Protein AF-A0A4Q4V5Y7-F1 (afdb_monomer)

Sequence (282 aa):
MDKKLQIQNMGHIYGNAEAVIVMPGGVAAAQDAEYAAPWITRAWTLQEATLCANTHVLILHPELAPGYDYEAAMSGSVYNITNIEGDLALSELQSLLRSWRVTIKKIDKETRETISSKEFAARCFGDDKRIISALQGVLAGHTPAMKRSAAWRSIWLRTSTKPQDMVFSVMHVLGVQIDVDYDRTREDLILELARKSASLPSWLDIGEGVPFDPRYGLVPALPPFNPNHTPAYIVGDASVPVGEFITKEQYISDYDIKILTPATASHDGDIVCAKILEIHLR

Nearest PDB structures (foldseek):
  8ghz-assembly1_C  TM=3.512E-01  e=1.409E+00  Oncorhynchus mykiss
  6oae-assembly1_A  TM=3.326E-01  e=9.320E-01  Homo sapiens
  4qyz-assembly1_A  TM=2.171E-01  e=1.682E+00  Escherichia coli K-12

Foldseek 3Di:
DDPLVCLLCVLVVQLPDPEAEAALQPPPDRAAQQDAGQQLQALQSLSSQQNHLHYKYKHFAADDDPQKFKAFPPPRDGPDWADDDGRIIIDRPLSSLVVQWTKIFIAGPPPRDGPDIDIDGRNSNDDDQQSSLLSNQLNPPPALLSNVLSLLLSLQFHAAQALLSSLSSRQVSLPHRDRDDSVDDNLVSVLVSCQRSQVRNSLLQFFAPQDPDVQNASRGDHADHDHPDQGFHCDPNDTHGSSVGGDGNDTDRDDQKGWDDDPPPNDDHIDIDHPPDPPDDD

Secondary structure (DSSP, 8-state):
--HHHHHHHHHHHHHT-S-EEE-TT-TTSPEETTS--GGGGBTTHHHHHHS-SSEEEEEE-PPPPTTEEEEETTTTEE---EEEETTEEEEEHHHHHHTSSEEEEEEETTT--EEEEEEE--GGG-S-HHHHHHHHHHHH-SSHHHHHHHHHHHHHH-B-SSTTHHHHTTTTTTT------TTS-HHHHHHHHHHHHTTS-GGGGSBSS----GGGTTSPPPPPP-TTSPPEEEETTEEEEGGGTBPPS-------EEEE--TT-SSS--EEEE--------

Radius of gyration: 20.99 Å; Cα contacts (8 Å, |Δi|>4): 531; chains: 1; bounding box: 50×43×64 Å

Mean predicted aligned error: 6.6 Å

pLDDT: mean 87.29, std 13.41, range [32.31, 97.44]

Solvent-accessible surface area (backbone atoms only — not comparable to full-atom values): 15912 Å² total; per-residue (Å²): 132,60,66,53,61,49,62,66,41,48,52,58,55,32,50,69,39,86,60,38,78,44,43,42,53,40,98,89,41,68,26,42,35,72,43,69,22,73,38,65,40,35,28,57,48,52,38,61,60,57,48,19,91,48,30,30,31,41,24,35,45,78,67,78,61,86,71,51,45,49,37,26,72,82,72,80,43,74,56,68,66,48,70,76,55,74,40,36,23,40,28,45,43,71,61,45,62,70,36,42,69,32,42,39,34,38,24,35,66,86,80,66,45,77,78,47,73,44,83,44,38,43,20,27,58,35,87,59,65,61,59,50,43,21,53,46,24,45,73,66,38,93,35,74,38,20,20,36,15,16,50,46,35,40,47,56,58,29,24,38,83,46,73,49,44,43,50,66,30,40,29,56,79,60,75,36,88,73,85,70,59,86,91,53,55,46,67,62,50,50,53,49,51,48,60,71,34,26,93,55,62,25,60,70,57,31,41,62,88,52,58,80,38,84,91,51,53,84,43,64,47,78,58,68,87,55,67,68,40,85,34,31,37,76,60,87,97,42,79,43,55,37,70,79,28,42,61,67,92,67,66,59,64,73,75,82,55,44,58,50,64,60,97,80,53,85,82,64,70,71,44,74,55,54,74,79,75,84,80,74,83,129

Structure (mmCIF, N/CA/C/O backbone):
data_AF-A0A4Q4V5Y7-F1
#
_entry.id   AF-A0A4Q4V5Y7-F1
#
loop_
_atom_site.group_PDB
_atom_site.id
_atom_site.type_symbol
_atom_site.label_atom_id
_atom_site.label_alt_id
_atom_site.label_comp_id
_atom_site.label_asym_id
_atom_site.label_entity_id
_atom_site.label_seq_id
_atom_site.pdbx_PDB_ins_code
_atom_site.Cartn_x
_atom_site.Cartn_y
_atom_site.Cartn_z
_atom_site.occupancy
_atom_site.B_iso_or_equiv
_atom_site.auth_seq_id
_atom_site.auth_comp_id
_atom_site.auth_asym_id
_atom_site.a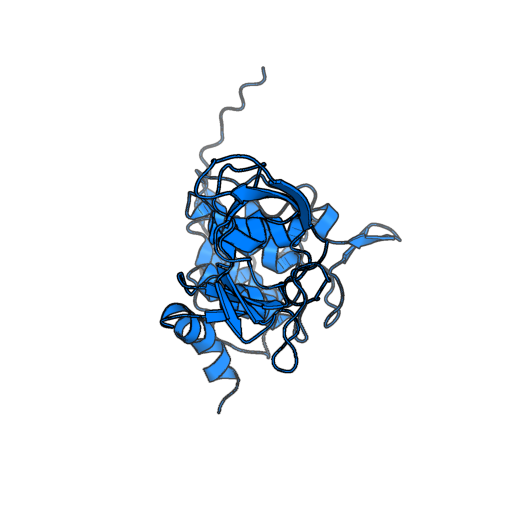uth_atom_id
_atom_site.pdbx_PDB_model_num
ATOM 1 N N . MET A 1 1 ? -14.954 -16.613 -16.271 1.00 53.53 1 MET A N 1
ATOM 2 C CA . MET A 1 1 ? -14.577 -15.193 -16.432 1.00 53.53 1 MET A CA 1
ATOM 3 C C . MET A 1 1 ? -13.110 -15.160 -16.819 1.00 53.53 1 MET A C 1
ATOM 5 O O . MET A 1 1 ? -12.340 -15.891 -16.208 1.00 53.53 1 MET A O 1
ATOM 9 N N . ASP A 1 2 ? -12.742 -14.427 -17.869 1.00 84.44 2 ASP A N 1
ATOM 10 C CA . ASP A 1 2 ? -11.348 -14.329 -18.314 1.00 84.44 2 ASP A CA 1
ATOM 11 C C . ASP A 1 2 ? -10.511 -13.601 -17.245 1.00 84.44 2 ASP A C 1
ATOM 13 O O . ASP A 1 2 ? -10.819 -12.467 -16.873 1.00 84.44 2 ASP A O 1
ATOM 17 N N . LYS A 1 3 ? -9.473 -14.269 -16.722 1.00 86.56 3 LYS A N 1
ATOM 18 C CA . LYS A 1 3 ? -8.589 -13.732 -15.676 1.00 86.56 3 LYS A CA 1
ATOM 19 C C . LYS A 1 3 ? -7.879 -12.459 -16.144 1.00 86.56 3 LYS A C 1
ATOM 21 O O . LYS A 1 3 ? -7.692 -11.546 -15.343 1.00 86.56 3 LYS A O 1
ATOM 26 N N . LYS A 1 4 ? -7.533 -12.372 -17.432 1.00 90.94 4 LYS A N 1
ATOM 27 C CA . LYS A 1 4 ? -6.928 -11.180 -18.037 1.00 90.94 4 LYS A CA 1
ATOM 28 C C . LYS A 1 4 ? -7.881 -9.993 -17.937 1.00 90.94 4 LYS A C 1
ATOM 30 O O . LYS A 1 4 ? -7.516 -8.951 -17.400 1.00 90.94 4 LYS A O 1
ATOM 35 N N . LEU A 1 5 ? -9.126 -10.194 -18.368 1.00 91.31 5 LEU A N 1
ATOM 36 C CA . LEU A 1 5 ? -10.176 -9.182 -18.285 1.00 91.31 5 LEU A CA 1
ATOM 37 C C . LEU A 1 5 ? -10.467 -8.773 -16.837 1.00 91.31 5 LEU A C 1
ATOM 39 O O . LEU A 1 5 ? -10.691 -7.595 -16.572 1.00 91.31 5 LEU A O 1
ATOM 43 N N . GLN A 1 6 ? -10.449 -9.721 -15.896 1.00 91.00 6 GLN A N 1
ATOM 44 C CA . GLN A 1 6 ? -10.621 -9.407 -14.479 1.00 91.00 6 GLN A CA 1
ATOM 45 C C . GLN A 1 6 ? -9.525 -8.450 -13.999 1.00 91.00 6 GLN A C 1
ATOM 47 O O . GLN A 1 6 ? -9.849 -7.368 -13.521 1.00 91.00 6 GLN A O 1
ATOM 52 N N . ILE A 1 7 ? -8.250 -8.809 -14.182 1.00 92.94 7 ILE A N 1
ATOM 53 C CA . ILE A 1 7 ? -7.094 -8.011 -13.741 1.00 92.94 7 ILE A CA 1
ATOM 54 C C . ILE A 1 7 ? -7.101 -6.620 -14.386 1.00 92.94 7 ILE A C 1
ATOM 56 O O . ILE A 1 7 ? -6.909 -5.625 -13.687 1.00 92.94 7 ILE A O 1
ATOM 60 N N . GLN A 1 8 ? -7.430 -6.540 -15.678 1.00 94.50 8 GLN A N 1
ATOM 61 C CA . GLN A 1 8 ? -7.540 -5.276 -16.408 1.00 94.50 8 GLN A CA 1
ATOM 62 C C . GLN A 1 8 ? -8.570 -4.319 -15.785 1.00 94.50 8 GLN A C 1
ATOM 64 O O . GLN A 1 8 ? -8.394 -3.107 -15.849 1.00 94.50 8 GLN A O 1
ATOM 69 N N . ASN A 1 9 ? -9.631 -4.858 -15.175 1.00 93.69 9 ASN A N 1
ATOM 70 C CA . ASN A 1 9 ? -10.738 -4.084 -14.615 1.00 93.69 9 ASN A CA 1
ATOM 71 C C . ASN A 1 9 ? -10.689 -3.927 -13.088 1.00 93.69 9 ASN A C 1
ATOM 73 O O . ASN A 1 9 ? -11.472 -3.145 -12.550 1.00 93.69 9 ASN A O 1
ATOM 77 N N . MET A 1 10 ? -9.791 -4.621 -12.373 1.00 93.62 10 MET A N 1
ATOM 78 C CA . MET A 1 10 ? -9.742 -4.587 -10.899 1.00 93.62 10 MET A CA 1
ATOM 79 C C . MET A 1 10 ? -9.654 -3.159 -10.348 1.00 93.62 10 MET A C 1
ATOM 81 O O . MET A 1 10 ? -10.253 -2.864 -9.317 1.00 93.62 10 MET A O 1
ATOM 85 N N . GLY A 1 11 ? -8.924 -2.265 -11.023 1.00 94.62 11 GLY A N 1
ATOM 86 C CA . GLY A 1 11 ? -8.790 -0.883 -10.567 1.00 94.62 11 GLY A CA 1
ATOM 87 C C . GLY A 1 11 ? -10.109 -0.126 -10.625 1.00 94.62 11 GLY A C 1
ATOM 88 O O . GLY A 1 11 ? -10.489 0.546 -9.670 1.00 94.62 11 GLY A O 1
ATOM 89 N N . HIS A 1 12 ? -10.856 -0.306 -11.712 1.00 94.88 12 HIS A N 1
ATOM 90 C CA . HIS A 1 12 ? -12.184 0.275 -11.864 1.00 94.88 12 HIS A CA 1
ATOM 91 C C . HIS A 1 12 ? -13.190 -0.311 -10.873 1.00 94.88 12 HIS A C 1
ATOM 93 O O . HIS A 1 12 ? -14.042 0.427 -10.390 1.00 94.88 12 HIS A O 1
ATOM 99 N N . ILE A 1 13 ? -13.092 -1.599 -10.536 1.00 95.12 13 ILE A N 1
ATOM 100 C CA . ILE A 1 13 ? -13.977 -2.219 -9.540 1.00 95.12 13 ILE A CA 1
ATOM 101 C C . ILE A 1 13 ? -13.816 -1.526 -8.182 1.00 95.12 13 ILE A C 1
ATOM 103 O O . ILE A 1 13 ? -14.810 -1.085 -7.614 1.00 95.12 13 ILE A O 1
ATOM 107 N N . TYR A 1 14 ? -12.585 -1.373 -7.682 1.00 96.25 14 TYR A N 1
ATOM 108 C CA . TYR A 1 14 ? -12.361 -0.709 -6.392 1.00 96.25 14 TYR A CA 1
ATOM 109 C C . TYR A 1 14 ? -12.590 0.801 -6.452 1.00 96.25 14 TYR A C 1
ATOM 111 O O . TYR A 1 14 ? -13.180 1.360 -5.535 1.00 96.25 14 TYR A O 1
ATOM 119 N N . GLY A 1 15 ? -12.172 1.465 -7.532 1.00 95.50 15 GLY A N 1
ATOM 120 C CA . GLY A 1 15 ? -12.344 2.912 -7.684 1.00 95.50 15 GLY A CA 1
ATOM 121 C C . GLY A 1 15 ? -13.804 3.363 -7.804 1.00 95.50 15 GLY A C 1
ATOM 122 O O . GLY A 1 15 ? -14.100 4.509 -7.486 1.00 95.50 1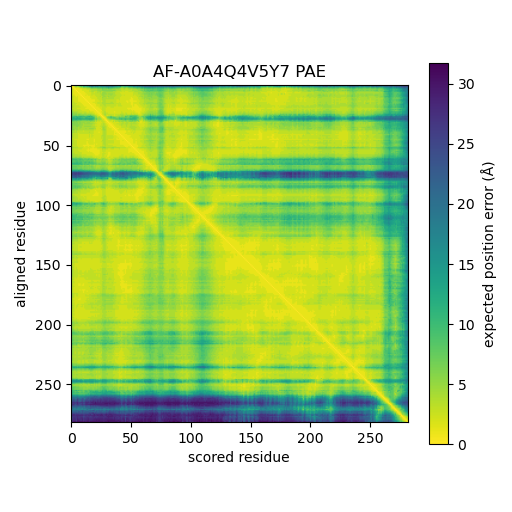5 GLY A O 1
ATOM 123 N N . ASN A 1 16 ? -14.713 2.480 -8.235 1.00 96.06 16 ASN A N 1
ATOM 124 C CA . ASN A 1 16 ? -16.153 2.759 -8.318 1.00 96.06 16 ASN A CA 1
ATOM 125 C C . ASN A 1 16 ? -16.965 2.122 -7.175 1.00 96.06 16 ASN A C 1
ATOM 127 O O . ASN A 1 16 ? -18.194 2.169 -7.204 1.00 96.06 16 ASN A O 1
ATOM 131 N N . ALA A 1 17 ? -16.315 1.488 -6.197 1.00 97.19 17 ALA A N 1
ATOM 132 C CA . ALA A 1 17 ? -17.010 0.903 -5.059 1.00 97.19 17 ALA A CA 1
ATOM 133 C C . ALA A 1 17 ? -17.490 1.998 -4.094 1.00 97.19 17 ALA A C 1
ATOM 135 O O . ALA A 1 17 ? -16.728 2.903 -3.757 1.00 97.19 17 ALA A O 1
ATOM 136 N N . GLU A 1 18 ? -18.724 1.865 -3.600 1.00 97.12 18 GLU A N 1
ATOM 137 C CA . GLU A 1 18 ? -19.276 2.742 -2.552 1.00 97.12 18 GLU A CA 1
ATOM 138 C C . GLU A 1 18 ? -18.498 2.609 -1.237 1.00 97.12 18 GLU A C 1
ATOM 140 O O . GLU A 1 18 ? -18.276 3.584 -0.522 1.00 97.12 18 GLU A O 1
ATOM 145 N N . ALA A 1 19 ? -18.074 1.385 -0.923 1.00 96.50 19 ALA A N 1
ATOM 146 C CA . ALA A 1 19 ? -17.223 1.075 0.210 1.00 96.50 19 ALA A CA 1
A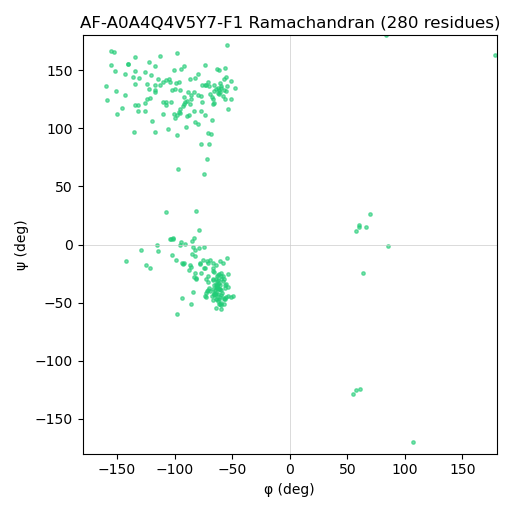TOM 147 C C . ALA A 1 19 ? -16.386 -0.172 -0.089 1.00 96.50 19 ALA A C 1
ATOM 149 O O . ALA A 1 19 ? -16.837 -1.088 -0.783 1.00 96.50 19 ALA A O 1
ATOM 150 N N . VAL A 1 20 ? -15.189 -0.234 0.489 1.00 96.94 20 VAL A N 1
ATOM 151 C CA . VAL A 1 20 ? -14.361 -1.445 0.522 1.00 96.94 20 VAL A CA 1
ATOM 152 C C . VAL A 1 20 ? -14.172 -1.877 1.969 1.00 96.94 20 VAL A C 1
ATOM 154 O O . VAL A 1 20 ? -13.838 -1.062 2.824 1.00 96.94 20 VAL A O 1
ATOM 157 N N . ILE A 1 21 ? -14.362 -3.169 2.240 1.00 95.38 21 ILE A N 1
ATOM 158 C CA . ILE A 1 21 ? -14.080 -3.771 3.545 1.00 95.38 21 ILE A CA 1
ATOM 159 C C . ILE A 1 21 ? -12.866 -4.685 3.403 1.00 95.38 21 ILE A C 1
ATOM 161 O O . ILE A 1 21 ? -12.913 -5.725 2.744 1.00 95.38 21 ILE A O 1
ATOM 165 N N . VAL A 1 22 ? -11.772 -4.289 4.039 1.00 94.56 22 VAL A N 1
ATOM 166 C CA . VAL A 1 22 ? -10.548 -5.070 4.171 1.00 94.56 22 VAL A CA 1
ATOM 167 C C . VAL A 1 22 ? -10.697 -6.041 5.336 1.00 94.56 22 VAL A C 1
ATOM 169 O O . VAL A 1 22 ? -11.048 -5.653 6.447 1.00 94.56 22 VAL A O 1
ATOM 172 N N . MET A 1 23 ? -10.364 -7.305 5.096 1.00 93.88 23 MET A N 1
ATOM 173 C CA . MET A 1 23 ? -10.299 -8.347 6.121 1.00 93.88 23 MET A CA 1
ATOM 174 C C . MET A 1 23 ? -8.854 -8.849 6.216 1.00 93.88 23 MET A C 1
ATOM 176 O O . MET A 1 23 ? -8.461 -9.693 5.403 1.00 93.88 23 MET A O 1
ATOM 180 N N . PRO A 1 24 ? -8.032 -8.348 7.161 1.00 91.75 24 PRO A N 1
ATOM 181 C CA . PRO A 1 24 ? -6.613 -8.702 7.219 1.00 91.75 24 PRO A CA 1
ATOM 182 C C . PRO A 1 24 ? -6.365 -10.204 7.437 1.00 91.75 24 PRO A C 1
ATOM 184 O O . PRO A 1 24 ? -5.423 -10.763 6.879 1.00 91.75 24 PRO A O 1
ATOM 187 N N . GLY A 1 25 ? -7.254 -10.873 8.177 1.00 86.62 25 GLY A N 1
ATOM 188 C CA . GLY A 1 25 ? -7.239 -12.326 8.404 1.00 86.62 25 GLY A CA 1
ATOM 189 C C . GLY A 1 25 ? -7.792 -13.155 7.236 1.00 86.62 25 GLY A C 1
ATOM 190 O O . GLY A 1 25 ? -7.752 -14.384 7.267 1.00 86.62 25 GLY A O 1
ATOM 191 N N . GLY A 1 26 ? -8.285 -12.502 6.180 1.00 84.25 26 GLY A N 1
ATOM 192 C CA . GLY A 1 26 ? -9.016 -13.134 5.085 1.00 84.25 26 GLY A CA 1
ATOM 193 C C . GLY A 1 26 ? -10.506 -13.332 5.382 1.00 84.25 26 GLY A C 1
ATOM 194 O O . GLY A 1 26 ? -11.011 -12.982 6.440 1.00 84.25 26 GLY A O 1
ATOM 195 N N . VAL A 1 27 ? -11.228 -13.904 4.417 1.00 76.25 27 VAL A N 1
ATOM 196 C CA . VAL A 1 27 ? -12.702 -14.033 4.450 1.00 76.25 27 VAL A CA 1
ATOM 197 C C . VAL A 1 27 ? -13.239 -15.010 5.503 1.00 76.25 27 VAL A C 1
ATOM 199 O O . VAL A 1 27 ? -14.439 -15.039 5.747 1.00 76.25 27 VAL A O 1
ATOM 202 N N . ALA A 1 28 ? -12.376 -15.845 6.087 1.00 72.06 28 ALA A N 1
ATOM 203 C CA . ALA A 1 28 ? -12.783 -16.921 6.989 1.00 72.06 28 ALA A CA 1
ATOM 204 C C . ALA A 1 28 ? -12.784 -16.518 8.474 1.00 72.06 28 ALA A C 1
ATOM 206 O O . ALA A 1 28 ? -13.371 -17.232 9.283 1.00 72.06 28 ALA A O 1
ATOM 207 N N . ALA A 1 29 ? -12.128 -15.412 8.840 1.00 75.62 29 ALA A N 1
ATOM 208 C CA . ALA A 1 29 ? -12.075 -14.933 10.217 1.00 75.62 29 ALA A CA 1
ATOM 209 C C . ALA A 1 29 ? -11.703 -13.445 10.272 1.00 75.62 29 ALA A C 1
ATOM 211 O O . ALA A 1 29 ? -10.764 -13.004 9.605 1.00 75.62 29 ALA A O 1
ATOM 212 N N . ALA A 1 30 ? -12.406 -12.685 11.115 1.00 85.88 30 ALA A N 1
ATOM 213 C CA . ALA A 1 30 ? -11.966 -11.348 11.486 1.00 85.88 30 ALA A CA 1
ATOM 214 C C . ALA A 1 30 ? -10.658 -11.442 12.285 1.00 85.88 30 ALA A C 1
ATOM 216 O O . ALA A 1 30 ? -10.489 -12.314 13.138 1.00 85.88 30 ALA A O 1
ATOM 217 N N . GLN A 1 31 ? -9.719 -10.551 11.975 1.00 91.81 31 GLN A N 1
ATOM 218 C CA . GLN A 1 31 ? -8.410 -10.509 12.615 1.00 91.81 31 GLN A CA 1
ATOM 219 C C . GLN A 1 31 ? -8.488 -9.628 13.857 1.00 91.81 31 GLN A C 1
ATOM 221 O O . GLN A 1 31 ? -8.959 -8.496 13.771 1.00 91.81 31 GLN A O 1
ATOM 226 N N . ASP A 1 32 ? -7.992 -10.111 14.992 1.00 91.81 32 ASP A N 1
ATOM 227 C CA . ASP A 1 32 ? -7.787 -9.248 16.155 1.00 91.81 32 ASP A CA 1
ATOM 228 C C . ASP A 1 32 ? -6.786 -8.145 15.802 1.00 91.81 32 ASP A C 1
ATOM 230 O O . ASP A 1 32 ? -5.716 -8.410 15.238 1.00 91.81 32 ASP A O 1
ATOM 234 N N . ALA A 1 33 ? -7.172 -6.904 16.099 1.00 89.81 33 ALA A N 1
ATOM 235 C CA . ALA A 1 33 ? -6.418 -5.716 15.739 1.00 89.81 33 ALA A CA 1
ATOM 236 C C . ALA A 1 33 ? -4.981 -5.724 16.285 1.00 89.81 33 ALA A C 1
ATOM 238 O O . ALA A 1 33 ? -4.102 -5.159 15.634 1.00 89.81 33 ALA A O 1
ATOM 239 N N . GLU A 1 34 ? -4.728 -6.380 17.424 1.00 90.38 34 GLU A N 1
ATOM 240 C CA . GLU A 1 34 ? -3.423 -6.450 18.095 1.00 90.38 34 GLU A CA 1
ATOM 241 C C . GLU A 1 34 ? -2.559 -7.652 17.647 1.00 90.38 34 GLU A C 1
ATOM 243 O O . GLU A 1 34 ? -1.409 -7.785 18.083 1.00 90.38 34 GLU A O 1
ATOM 248 N N . TYR A 1 35 ? -3.049 -8.485 16.718 1.00 91.69 35 TYR A N 1
ATOM 249 C CA . TYR A 1 35 ? -2.329 -9.643 16.170 1.00 91.69 35 TYR A CA 1
ATOM 250 C C . TYR A 1 35 ? -1.962 -9.463 14.699 1.00 91.69 35 TYR A C 1
ATOM 252 O O . TYR A 1 35 ? -2.775 -9.030 13.890 1.00 91.69 35 TYR A O 1
ATOM 260 N N . ALA A 1 36 ? -0.738 -9.852 14.337 1.00 91.75 36 ALA A N 1
ATOM 261 C CA . ALA A 1 36 ? -0.207 -9.666 12.991 1.00 91.75 36 ALA A CA 1
ATOM 262 C C . ALA A 1 36 ? -0.863 -10.564 11.932 1.00 91.75 36 ALA A C 1
ATOM 264 O O . ALA A 1 36 ? -0.984 -11.773 12.120 1.00 91.75 36 ALA A O 1
ATOM 265 N N . ALA A 1 37 ? -1.180 -9.976 10.774 1.00 91.25 37 ALA A N 1
ATOM 266 C CA . ALA A 1 37 ? -1.570 -10.700 9.568 1.00 91.25 37 ALA A CA 1
ATOM 267 C C . ALA A 1 37 ? -0.691 -10.291 8.370 1.00 91.25 37 ALA A C 1
ATOM 269 O O . ALA A 1 37 ? -0.276 -9.135 8.266 1.00 91.25 37 ALA A O 1
ATOM 270 N N . PRO A 1 38 ? -0.426 -11.200 7.412 1.00 89.94 38 PRO A N 1
ATOM 271 C CA . PRO A 1 38 ? 0.421 -10.918 6.250 1.00 89.94 38 PRO A CA 1
ATOM 272 C C . PRO A 1 38 ? -0.306 -10.124 5.150 1.00 89.94 38 PRO A C 1
ATOM 274 O O . PRO A 1 38 ? 0.176 -10.041 4.025 1.00 89.94 38 PRO A O 1
ATOM 277 N N . TRP A 1 39 ? -1.485 -9.559 5.420 1.00 93.00 39 TRP A N 1
ATOM 278 C CA . TRP A 1 39 ? -2.319 -8.917 4.403 1.00 93.00 39 TRP A CA 1
ATOM 279 C C . TRP A 1 39 ? -1.597 -7.786 3.661 1.00 93.00 39 TRP A C 1
ATOM 281 O O . TRP A 1 39 ? -1.622 -7.748 2.428 1.00 93.00 39 TRP A O 1
ATOM 291 N N . ILE A 1 40 ? -0.898 -6.901 4.380 1.00 93.62 40 ILE A N 1
ATOM 292 C CA . ILE A 1 40 ? -0.261 -5.730 3.761 1.00 93.62 40 ILE A CA 1
ATOM 293 C C . ILE A 1 40 ? 0.882 -6.116 2.816 1.00 93.62 40 ILE A C 1
ATOM 295 O O . ILE A 1 40 ? 1.234 -5.340 1.931 1.00 93.62 40 ILE A O 1
ATOM 299 N N . THR A 1 41 ? 1.473 -7.303 2.992 1.00 94.06 41 THR A N 1
ATOM 300 C CA . THR A 1 41 ? 2.617 -7.740 2.187 1.00 94.06 41 THR A CA 1
ATOM 301 C C . THR A 1 41 ? 2.193 -8.228 0.815 1.00 94.06 41 THR A C 1
ATOM 303 O O . THR A 1 41 ? 3.024 -8.273 -0.076 1.00 94.06 41 THR A O 1
ATOM 306 N N . ARG A 1 42 ? 0.918 -8.544 0.586 1.00 95.00 42 ARG A N 1
ATOM 307 C CA . ARG A 1 42 ? 0.434 -9.044 -0.707 1.00 95.00 42 ARG A CA 1
ATOM 308 C C . ARG A 1 42 ? 0.320 -7.909 -1.729 1.00 95.00 42 ARG A C 1
ATOM 310 O O . ARG A 1 42 ? -0.184 -6.838 -1.417 1.00 95.00 42 ARG A O 1
ATOM 317 N N . ALA A 1 43 ? 0.736 -8.136 -2.971 1.00 95.19 43 ALA A N 1
ATOM 318 C CA . ALA A 1 43 ? 0.742 -7.116 -4.027 1.00 95.19 43 ALA A CA 1
ATOM 319 C C . ALA A 1 43 ? -0.649 -6.494 -4.268 1.00 95.19 43 ALA A C 1
ATOM 321 O O . ALA A 1 43 ? -0.817 -5.278 -4.181 1.00 95.19 43 ALA A O 1
ATOM 322 N N . TRP A 1 44 ? -1.661 -7.344 -4.466 1.00 94.75 44 TRP A N 1
ATOM 323 C CA . TRP A 1 44 ? -3.040 -6.944 -4.777 1.00 94.75 44 TRP A CA 1
ATOM 324 C C . TRP A 1 44 ? -3.721 -6.090 -3.702 1.00 94.75 44 TRP A C 1
ATOM 326 O O . TRP A 1 44 ? -4.570 -5.261 -4.031 1.00 94.75 44 TRP A O 1
ATOM 336 N N . THR A 1 45 ? -3.292 -6.206 -2.441 1.00 94.75 45 THR A N 1
ATOM 337 C CA . THR A 1 45 ? -3.948 -5.496 -1.338 1.00 94.75 45 THR A CA 1
ATOM 338 C C . THR A 1 45 ? -3.696 -3.992 -1.367 1.00 94.75 45 THR A C 1
ATOM 340 O O . THR A 1 45 ? -4.436 -3.245 -0.738 1.00 94.75 45 THR A O 1
ATOM 343 N N . LEU A 1 46 ? -2.699 -3.508 -2.124 1.00 96.38 46 LEU A N 1
ATOM 344 C CA . LEU A 1 46 ? -2.484 -2.072 -2.303 1.00 96.38 46 LEU A CA 1
ATOM 345 C C . LEU A 1 46 ? -3.668 -1.441 -3.033 1.00 96.38 46 LEU A C 1
ATOM 347 O O . LEU A 1 46 ? -4.258 -0.483 -2.544 1.00 96.38 46 LEU A O 1
ATOM 351 N N . GLN A 1 47 ? -4.008 -1.980 -4.202 1.00 95.00 47 GLN A N 1
ATOM 352 C CA . GLN A 1 47 ? -5.072 -1.439 -5.038 1.00 95.00 47 GLN A CA 1
ATOM 353 C C . GLN A 1 47 ? -6.438 -1.585 -4.364 1.00 95.00 47 GLN A C 1
ATOM 355 O O . GLN A 1 47 ? -7.222 -0.639 -4.368 1.00 95.00 47 GLN A O 1
ATOM 360 N N . GLU A 1 48 ? -6.675 -2.744 -3.739 1.00 94.56 48 GLU A N 1
ATOM 361 C CA . GLU A 1 48 ? -7.855 -3.019 -2.908 1.00 94.56 48 GLU A CA 1
ATOM 362 C C . GLU A 1 48 ? -8.070 -1.929 -1.855 1.00 94.56 48 GLU A C 1
ATOM 364 O O . GLU A 1 48 ? -9.179 -1.442 -1.679 1.00 94.56 48 GLU A O 1
ATOM 369 N N . ALA A 1 49 ? -6.995 -1.526 -1.178 1.00 95.44 49 ALA A N 1
ATOM 370 C CA . ALA A 1 49 ? -7.056 -0.650 -0.020 1.00 95.44 49 ALA A CA 1
ATOM 371 C C . ALA A 1 49 ? -7.063 0.852 -0.335 1.00 95.44 49 ALA A C 1
ATOM 373 O O . ALA A 1 49 ? -7.339 1.651 0.555 1.00 95.44 49 ALA A O 1
ATOM 374 N N . THR A 1 50 ? -6.666 1.254 -1.546 1.00 96.88 50 THR A N 1
ATOM 375 C CA . THR A 1 50 ? -6.293 2.658 -1.818 1.00 96.88 50 THR A CA 1
ATOM 376 C C . THR A 1 50 ? -7.107 3.341 -2.902 1.00 96.88 50 THR A C 1
ATOM 378 O O . THR A 1 50 ? -7.127 4.570 -2.939 1.00 96.88 50 THR A O 1
ATOM 381 N N . LEU A 1 51 ? -7.777 2.591 -3.782 1.00 96.62 51 LEU A N 1
ATOM 382 C CA . LEU A 1 51 ? -8.571 3.201 -4.851 1.00 96.62 51 LEU A CA 1
ATOM 383 C C . LEU A 1 51 ? -9.955 3.665 -4.390 1.00 96.62 51 LEU A C 1
ATOM 385 O O . LEU A 1 51 ? -10.478 4.625 -4.951 1.00 96.62 51 LEU A O 1
ATOM 389 N N . CYS A 1 52 ? -10.538 3.015 -3.381 1.00 96.88 52 CYS A N 1
ATOM 390 C CA . CYS A 1 52 ? -11.782 3.470 -2.770 1.00 96.88 52 CYS A CA 1
ATOM 391 C C . CYS A 1 52 ? -11.464 4.431 -1.619 1.00 96.88 52 CYS A C 1
ATOM 393 O O . CYS A 1 52 ? -10.762 4.068 -0.673 1.00 96.88 52 CYS A O 1
ATOM 395 N N . ALA A 1 53 ? -12.006 5.649 -1.668 1.00 91.00 53 ALA A N 1
ATOM 396 C CA . ALA A 1 53 ? -11.856 6.611 -0.574 1.00 91.00 53 ALA A CA 1
ATOM 397 C C . ALA A 1 53 ? -12.536 6.126 0.721 1.00 91.00 53 ALA A C 1
ATOM 399 O O . ALA A 1 53 ? -12.079 6.441 1.815 1.00 91.00 53 ALA A O 1
ATOM 400 N N . ASN A 1 54 ? -13.599 5.331 0.589 1.00 95.69 54 ASN A N 1
ATOM 401 C CA . ASN A 1 54 ? -14.388 4.798 1.690 1.00 95.69 54 ASN A CA 1
ATOM 402 C C . ASN A 1 54 ? -13.949 3.366 2.053 1.00 95.69 54 ASN A C 1
ATOM 404 O O . ASN A 1 54 ? -14.684 2.392 1.863 1.00 95.69 54 ASN A O 1
ATOM 408 N N . THR A 1 55 ? -12.710 3.227 2.528 1.00 96.62 55 THR A N 1
ATOM 409 C CA . THR A 1 55 ? -12.127 1.919 2.866 1.00 96.62 55 THR A CA 1
ATOM 410 C C . THR A 1 55 ? -12.103 1.690 4.375 1.00 96.62 55 THR A C 1
ATOM 412 O O . THR A 1 55 ? -11.474 2.432 5.132 1.00 96.62 55 THR A O 1
ATOM 415 N N . HIS A 1 56 ? -12.737 0.603 4.802 1.00 96.06 56 HIS A N 1
ATOM 416 C CA . HIS A 1 56 ? -12.813 0.153 6.186 1.00 96.06 56 HIS A CA 1
ATOM 417 C C . HIS A 1 56 ? -12.056 -1.157 6.390 1.00 96.06 56 HIS A C 1
ATOM 419 O O . HIS A 1 56 ? -11.790 -1.896 5.445 1.00 96.06 56 HIS A O 1
ATOM 425 N N . VAL A 1 57 ? -11.744 -1.466 7.642 1.00 94.94 57 VAL A N 1
ATOM 426 C CA . VAL A 1 57 ? -11.108 -2.709 8.070 1.00 94.94 57 VAL A CA 1
ATOM 427 C C . VAL A 1 57 ? -12.015 -3.389 9.077 1.00 94.94 57 VAL A C 1
ATOM 429 O O . VAL A 1 57 ? -12.402 -2.774 10.070 1.00 94.94 57 VAL A O 1
ATOM 432 N N . LEU A 1 58 ? -12.345 -4.649 8.809 1.00 94.94 58 LEU A N 1
ATOM 433 C CA . LEU A 1 58 ? -13.070 -5.512 9.731 1.00 94.94 58 LEU A CA 1
ATOM 434 C C . LEU A 1 58 ? -12.073 -6.199 10.665 1.00 94.94 58 LEU A C 1
ATOM 436 O O . LEU A 1 58 ? -11.179 -6.921 10.210 1.00 94.94 58 LEU A O 1
ATOM 440 N N . ILE A 1 59 ? -12.242 -5.977 11.963 1.00 94.12 59 ILE A N 1
ATOM 441 C CA . ILE A 1 59 ? -11.358 -6.468 13.023 1.00 94.12 59 ILE A CA 1
ATOM 442 C C . ILE A 1 59 ? -12.166 -7.062 14.175 1.00 94.12 59 ILE A C 1
ATOM 444 O O . ILE A 1 59 ? -13.352 -6.768 14.329 1.00 94.12 59 ILE A O 1
ATOM 448 N N . LEU A 1 60 ? -11.500 -7.875 14.994 1.00 93.00 60 LEU A N 1
ATOM 449 C CA . LEU A 1 60 ? -11.969 -8.156 16.346 1.00 93.00 60 LEU A CA 1
ATOM 450 C C . LEU A 1 60 ? -11.452 -7.058 17.277 1.00 93.00 60 LEU A C 1
ATOM 452 O O . LEU A 1 60 ? -10.248 -6.780 17.312 1.00 93.00 60 LEU A O 1
ATOM 456 N N . HIS A 1 61 ? -12.368 -6.421 17.994 1.00 90.19 61 HIS A N 1
ATOM 457 C CA . HIS A 1 61 ? -12.090 -5.400 18.987 1.00 90.19 61 HIS A CA 1
ATOM 458 C C . HIS A 1 61 ? -13.191 -5.424 20.059 1.00 90.19 61 HIS A C 1
ATOM 460 O O . HIS A 1 61 ? -14.364 -5.395 19.694 1.00 90.19 61 HIS A O 1
ATOM 466 N N . PRO A 1 62 ? -12.851 -5.423 21.364 1.00 87.25 62 PRO A N 1
ATOM 467 C CA . PRO A 1 62 ? -13.853 -5.433 22.425 1.00 87.25 62 PRO A CA 1
ATOM 468 C C . PRO A 1 62 ? -14.844 -4.276 22.306 1.00 87.25 62 PRO A C 1
ATOM 470 O O . PRO A 1 62 ? -14.453 -3.151 21.960 1.00 87.25 62 PRO A O 1
ATOM 473 N N . GLU A 1 63 ? -16.098 -4.541 22.665 1.00 86.94 63 GLU A N 1
ATOM 474 C CA . GLU A 1 63 ? -17.144 -3.524 22.643 1.00 86.94 63 GLU A CA 1
ATOM 475 C C . GLU A 1 63 ? -16.749 -2.301 23.486 1.00 86.94 63 GLU A C 1
ATOM 477 O O . GLU A 1 63 ? -16.282 -2.398 24.629 1.00 86.94 63 GLU A O 1
ATOM 482 N N . LEU A 1 64 ? -16.924 -1.117 22.899 1.00 86.69 64 LEU A N 1
ATOM 483 C CA . LEU A 1 64 ? -16.682 0.142 23.590 1.00 86.69 64 LEU A CA 1
ATOM 484 C C . LEU A 1 64 ? -17.856 0.406 24.533 1.00 86.69 64 LEU A C 1
ATOM 486 O O . LEU A 1 64 ? -19.006 0.466 24.105 1.00 86.69 64 LEU A O 1
ATOM 490 N N . ALA A 1 65 ? -17.562 0.571 25.822 1.00 87.81 65 ALA A N 1
ATOM 491 C CA . ALA A 1 65 ? -18.590 0.694 26.843 1.00 87.81 65 ALA A CA 1
ATOM 492 C C . ALA A 1 65 ? -19.428 1.971 26.630 1.00 87.81 65 ALA A C 1
ATOM 494 O O . ALA A 1 65 ? -18.855 3.054 26.446 1.00 87.81 65 ALA A O 1
ATOM 495 N N . PRO A 1 66 ? -20.770 1.884 26.710 1.00 87.19 66 PRO A N 1
ATOM 496 C CA . PRO A 1 66 ? -21.623 3.061 26.628 1.00 87.19 66 PRO A CA 1
ATOM 497 C C . PRO A 1 66 ? -21.318 4.026 27.783 1.00 87.19 66 PRO A C 1
ATOM 499 O O . PRO A 1 66 ? -20.900 3.610 28.861 1.00 87.19 66 PRO A O 1
ATOM 502 N N . GLY A 1 67 ? -21.518 5.326 27.550 1.00 90.31 67 GLY A N 1
ATOM 503 C CA . GLY A 1 67 ? -21.231 6.375 28.542 1.00 90.31 67 GLY A CA 1
ATOM 504 C C . GLY A 1 67 ? -19.781 6.875 28.563 1.00 90.31 67 GLY A C 1
ATOM 505 O O . GLY A 1 67 ? -19.489 7.819 29.290 1.00 90.31 67 GLY A O 1
ATOM 506 N N . TYR A 1 68 ? -18.895 6.319 27.729 1.00 90.62 68 TYR A N 1
ATOM 507 C CA . TYR A 1 68 ? -17.491 6.734 27.650 1.00 90.62 68 TYR A CA 1
ATOM 508 C C . TYR A 1 68 ? -17.095 7.222 26.253 1.00 90.62 68 TYR A C 1
ATOM 510 O O . TYR A 1 68 ? -17.585 6.710 25.244 1.00 90.62 68 TYR A O 1
ATOM 518 N N . ASP A 1 69 ? -16.204 8.208 26.210 1.00 88.88 69 ASP A N 1
ATOM 519 C CA . ASP A 1 69 ? -15.441 8.602 25.026 1.00 88.88 69 ASP A CA 1
ATOM 520 C C . ASP A 1 69 ? -14.074 7.899 25.034 1.00 88.88 69 ASP A C 1
ATOM 522 O O . ASP A 1 69 ? -13.515 7.590 26.093 1.00 88.88 69 ASP A O 1
ATOM 526 N N . TYR A 1 70 ? -13.532 7.647 23.841 1.00 88.69 70 TYR A N 1
ATOM 527 C CA . TYR A 1 70 ? -12.234 7.001 23.657 1.00 88.69 70 TYR A CA 1
ATOM 528 C C . TYR A 1 70 ? -11.329 7.872 22.783 1.00 88.69 70 TYR A C 1
ATOM 530 O O . TYR A 1 70 ? -11.653 8.186 21.636 1.00 88.69 70 TYR A O 1
ATOM 538 N N . GLU A 1 71 ? -10.172 8.254 23.322 1.00 87.25 71 GLU A N 1
ATOM 539 C CA . GLU A 1 71 ? -9.236 9.171 22.662 1.00 87.25 71 GLU A CA 1
ATOM 540 C C . GLU A 1 71 ? -7.845 8.555 22.509 1.00 87.25 71 GLU A C 1
ATOM 542 O O . GLU A 1 71 ? -7.310 7.956 23.448 1.00 87.25 71 GLU A O 1
ATOM 547 N N . ALA A 1 72 ? -7.223 8.752 21.341 1.00 83.19 72 ALA A N 1
ATOM 548 C CA . ALA A 1 72 ? -5.836 8.372 21.101 1.00 83.19 72 ALA A CA 1
ATOM 549 C C . ALA A 1 72 ? -4.887 9.513 21.518 1.00 83.19 72 ALA A C 1
ATOM 551 O O . ALA A 1 72 ? -4.808 10.563 20.874 1.00 83.19 72 ALA A O 1
ATOM 552 N N . ALA A 1 73 ? -4.116 9.297 22.588 1.00 66.56 73 ALA A N 1
ATOM 553 C CA . ALA A 1 73 ? -3.323 10.334 23.256 1.00 66.56 73 ALA A CA 1
ATOM 554 C C . ALA A 1 73 ? -2.191 10.947 22.407 1.00 66.56 73 ALA A C 1
ATOM 556 O O . ALA A 1 73 ? -1.688 12.011 22.756 1.00 66.56 73 ALA A O 1
ATOM 557 N N . MET A 1 74 ? -1.777 10.299 21.312 1.00 57.00 74 MET A N 1
ATOM 558 C CA . MET A 1 74 ? -0.654 10.757 20.482 1.00 57.00 74 MET A CA 1
ATOM 559 C C . MET A 1 74 ? -1.039 11.679 19.321 1.00 57.00 74 MET A C 1
ATOM 561 O O . MET A 1 74 ? -0.162 12.336 18.768 1.00 57.00 74 MET A O 1
ATOM 565 N N . SER A 1 75 ? -2.315 11.750 18.946 1.00 52.69 75 SER A N 1
ATOM 566 C CA . SER A 1 75 ? -2.750 12.553 17.795 1.00 52.69 75 SER A CA 1
ATOM 567 C C . SER A 1 75 ? -3.916 13.492 18.099 1.00 52.69 75 SER A C 1
ATOM 569 O O . SER A 1 75 ? -4.334 14.234 17.212 1.00 52.69 75 SER A O 1
ATOM 571 N N . GLY A 1 76 ? -4.488 13.429 19.311 1.00 49.19 76 GLY A N 1
ATOM 572 C CA . GLY A 1 76 ? -5.752 14.103 19.636 1.00 49.19 76 GLY A CA 1
ATOM 573 C C . GLY A 1 76 ? -6.908 13.675 18.723 1.00 49.19 76 GLY A C 1
ATOM 574 O O . GLY A 1 76 ? -7.944 14.331 18.681 1.00 49.19 76 GLY A O 1
ATOM 575 N N . SER A 1 77 ? -6.715 12.610 17.938 1.00 57.38 77 SER A N 1
ATOM 576 C CA . SER A 1 77 ? -7.705 12.101 17.000 1.00 57.38 77 SER A CA 1
ATOM 577 C C . SER A 1 77 ? -8.628 11.142 17.733 1.00 57.38 77 SER A C 1
ATOM 579 O O . SER A 1 77 ? -8.192 10.377 18.599 1.00 57.38 77 SER A O 1
ATOM 581 N N . VAL A 1 78 ? -9.905 11.185 17.370 1.00 61.66 78 VAL A N 1
ATOM 582 C CA . VAL A 1 78 ? -10.913 10.292 17.933 1.00 61.66 78 VAL A CA 1
ATOM 583 C C . VAL A 1 78 ? -10.551 8.849 17.583 1.00 61.66 78 VAL A C 1
ATOM 585 O O . VAL A 1 78 ? -10.258 8.537 16.425 1.00 61.66 78 VAL A O 1
ATOM 588 N N . TYR A 1 79 ? -10.551 7.972 18.587 1.00 76.75 79 TYR A N 1
ATOM 589 C CA . TYR A 1 79 ? -10.394 6.538 18.379 1.00 76.75 79 TYR A CA 1
ATOM 590 C C . TYR A 1 79 ? -11.725 5.967 17.874 1.00 76.75 79 TYR A C 1
ATOM 592 O O . TYR A 1 79 ? -12.582 5.553 18.653 1.00 76.75 79 TYR A O 1
ATOM 600 N N . ASN A 1 80 ? -11.923 6.020 16.555 1.00 81.00 80 ASN A N 1
ATOM 601 C CA . ASN A 1 80 ? -13.181 5.642 15.916 1.00 81.00 80 ASN A CA 1
ATOM 602 C C . ASN A 1 80 ? -13.194 4.155 15.549 1.00 81.00 80 ASN A C 1
ATOM 604 O O . ASN A 1 80 ? -12.638 3.736 14.527 1.00 81.00 80 ASN A O 1
ATOM 608 N N . ILE A 1 81 ? -13.868 3.371 16.386 1.00 89.12 81 ILE A N 1
ATOM 609 C CA . ILE A 1 81 ? -14.220 1.979 16.118 1.00 89.12 81 ILE A CA 1
ATOM 610 C C . ILE A 1 81 ? -15.732 1.829 16.263 1.00 89.12 81 ILE A C 1
ATOM 612 O O . ILE A 1 81 ? -16.310 2.169 17.295 1.00 89.12 81 ILE A O 1
ATOM 616 N N . THR A 1 82 ? -16.371 1.316 15.218 1.00 91.12 82 THR A N 1
ATOM 617 C CA . THR A 1 82 ? -17.803 1.032 15.190 1.00 91.12 82 THR A CA 1
ATOM 618 C C . THR A 1 82 ? -18.018 -0.453 15.438 1.00 91.12 82 THR A C 1
ATOM 620 O O . THR A 1 82 ? -17.719 -1.270 14.570 1.00 91.12 82 THR A O 1
ATOM 623 N N . ASN A 1 83 ? -18.543 -0.802 16.613 1.00 92.06 83 ASN A N 1
ATOM 624 C CA . ASN A 1 83 ? -18.962 -2.174 16.902 1.00 92.06 83 ASN A CA 1
ATOM 625 C C . ASN A 1 83 ? -20.154 -2.546 16.009 1.00 92.06 83 ASN A C 1
ATOM 627 O O . ASN A 1 83 ? -21.095 -1.761 15.876 1.00 92.06 83 ASN A O 1
ATOM 631 N N . ILE A 1 84 ? -20.086 -3.718 15.378 1.00 91.38 84 ILE A N 1
ATOM 632 C CA . ILE A 1 84 ? -21.153 -4.278 14.543 1.00 91.38 84 ILE A CA 1
ATOM 633 C C . ILE A 1 84 ? -21.958 -5.287 15.360 1.00 91.38 84 ILE A C 1
ATOM 635 O O . ILE A 1 84 ? -23.164 -5.127 15.524 1.00 91.38 84 ILE A O 1
ATOM 639 N N . GLU A 1 85 ? -21.288 -6.333 15.846 1.00 88.94 85 GLU A N 1
ATOM 640 C CA . GLU A 1 85 ? -21.908 -7.450 16.558 1.00 88.94 85 GLU A CA 1
ATOM 641 C C . GLU A 1 85 ? -20.865 -8.176 17.415 1.00 88.94 85 GLU A C 1
ATOM 643 O O . GLU A 1 85 ? -19.844 -8.640 16.904 1.00 88.94 85 GLU A O 1
ATOM 648 N N . GLY A 1 86 ? -21.125 -8.303 18.719 1.00 89.06 86 GLY A N 1
ATOM 649 C CA . GLY A 1 86 ? -20.149 -8.862 19.655 1.00 89.06 86 GLY A CA 1
ATOM 650 C C . GLY A 1 86 ? -18.822 -8.102 19.579 1.00 89.06 86 GLY A C 1
ATOM 651 O O . GLY A 1 86 ? -18.812 -6.875 19.612 1.00 89.06 86 GLY A O 1
ATOM 652 N N . ASP A 1 87 ? -17.722 -8.835 19.410 1.00 91.81 87 ASP A N 1
ATOM 653 C CA . ASP A 1 87 ? -16.385 -8.250 19.249 1.00 91.81 87 ASP A CA 1
ATOM 654 C C . ASP A 1 87 ? -16.063 -7.851 17.795 1.00 91.81 87 ASP A C 1
ATOM 656 O O . ASP A 1 87 ? -14.942 -7.438 17.504 1.00 91.81 87 ASP A O 1
ATOM 660 N N . LEU A 1 88 ? -16.989 -8.003 16.839 1.00 93.25 88 LEU A N 1
ATOM 661 C CA . LEU A 1 88 ? -16.757 -7.560 15.463 1.00 93.25 88 LEU A CA 1
ATOM 662 C C . LEU A 1 88 ? -16.912 -6.051 15.366 1.00 93.25 88 LEU A C 1
ATOM 664 O O . LEU A 1 88 ? -17.962 -5.500 15.703 1.00 93.25 88 LEU A O 1
ATOM 668 N N . ALA A 1 89 ? -15.904 -5.397 14.800 1.00 94.25 89 ALA A N 1
ATOM 669 C CA . ALA A 1 89 ? -15.916 -3.960 14.623 1.00 94.25 89 ALA A CA 1
ATOM 670 C C . ALA A 1 89 ? -15.318 -3.513 13.285 1.00 94.25 89 ALA A C 1
ATOM 672 O O . ALA A 1 89 ? -14.482 -4.192 12.683 1.00 94.25 89 ALA A O 1
ATOM 673 N N . LEU A 1 90 ? -15.743 -2.333 12.837 1.00 94.75 90 LEU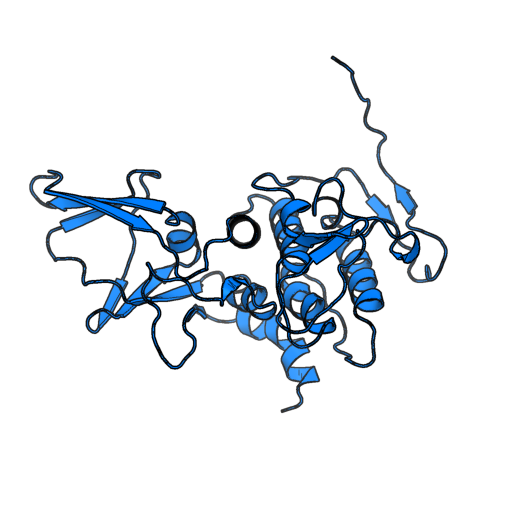 A N 1
ATOM 674 C CA . LEU A 1 90 ? -15.178 -1.618 11.698 1.00 94.75 90 LEU A CA 1
ATOM 675 C C . LEU A 1 90 ? -14.384 -0.407 12.169 1.00 94.75 90 LEU A C 1
ATOM 677 O O . LEU A 1 90 ? -14.799 0.327 13.065 1.00 94.75 90 LEU A O 1
ATOM 681 N N . SER A 1 91 ? -13.270 -0.157 11.495 1.00 93.38 91 SER A N 1
ATOM 682 C CA . SER A 1 91 ? -12.556 1.113 11.575 1.00 93.38 91 SER A CA 1
ATOM 683 C C . SER A 1 91 ? -12.168 1.570 10.177 1.00 93.38 91 SER A C 1
ATOM 685 O O . SER A 1 91 ? -11.937 0.750 9.290 1.00 93.38 91 SER A O 1
ATOM 687 N N . GLU A 1 92 ? -12.096 2.877 9.959 1.00 93.94 92 GLU A N 1
ATOM 688 C CA . GLU A 1 92 ? -11.531 3.421 8.728 1.00 93.94 92 GLU A CA 1
ATOM 689 C C . GLU A 1 92 ? -10.056 3.000 8.617 1.00 93.94 92 GLU A C 1
ATOM 691 O O . GLU A 1 92 ? -9.280 3.148 9.567 1.00 93.94 92 GLU A O 1
ATOM 696 N N . LEU A 1 93 ? -9.642 2.505 7.446 1.00 93.81 93 LEU A N 1
ATOM 697 C CA . LEU A 1 93 ? -8.281 2.008 7.230 1.00 93.81 93 LEU A CA 1
ATOM 698 C C . LEU A 1 93 ? -7.214 3.052 7.576 1.00 93.81 93 LEU A C 1
ATOM 700 O O . LEU A 1 93 ? -6.226 2.727 8.235 1.00 93.81 93 LEU A O 1
ATOM 704 N N . GLN A 1 94 ? -7.397 4.301 7.141 1.00 90.69 94 GLN A N 1
ATOM 705 C CA . GLN A 1 94 ? -6.419 5.360 7.383 1.00 90.69 94 GLN A CA 1
ATOM 706 C C . GLN A 1 94 ? -6.289 5.679 8.878 1.00 90.69 94 GLN A C 1
ATOM 708 O O . GLN A 1 94 ? -5.168 5.826 9.373 1.00 90.69 94 GLN A O 1
ATOM 713 N N . SER A 1 95 ? -7.412 5.750 9.592 1.00 88.06 95 SER A N 1
ATOM 714 C CA . SER A 1 95 ? -7.440 5.971 11.037 1.00 88.06 95 SER A CA 1
ATOM 715 C C . SER A 1 95 ? -6.748 4.828 11.786 1.00 88.06 95 SER A C 1
ATOM 717 O O . SER A 1 95 ? -5.829 5.078 12.567 1.00 88.06 95 SER A O 1
ATOM 719 N N . LEU A 1 96 ? -7.080 3.572 11.468 1.00 89.81 96 LEU A N 1
ATOM 720 C CA . LEU A 1 96 ? -6.483 2.404 12.120 1.00 89.81 96 LEU A CA 1
ATOM 721 C C . LEU A 1 96 ? -4.975 2.275 11.837 1.00 89.81 96 LEU A C 1
ATOM 723 O O . LEU A 1 96 ? -4.204 1.975 12.747 1.00 89.81 96 LEU A O 1
ATOM 727 N N . LEU A 1 97 ? -4.522 2.570 10.611 1.00 88.62 97 LEU A N 1
ATOM 728 C CA . LEU A 1 97 ? -3.092 2.592 10.266 1.00 88.62 97 LEU A CA 1
ATOM 729 C C . LEU A 1 97 ? -2.313 3.653 11.049 1.00 88.62 97 LEU A C 1
ATOM 731 O O . LEU A 1 97 ? -1.140 3.442 11.358 1.00 88.62 97 LEU A O 1
ATOM 735 N N . ARG A 1 98 ? -2.918 4.810 11.348 1.00 84.06 98 ARG A N 1
ATOM 736 C CA . ARG A 1 98 ? -2.294 5.850 12.188 1.00 84.06 98 ARG A CA 1
ATOM 737 C C . ARG A 1 98 ? -2.208 5.416 13.651 1.00 84.06 98 ARG A C 1
ATOM 739 O O . ARG A 1 98 ? -1.273 5.809 14.344 1.00 84.06 98 ARG A O 1
ATOM 746 N N . SER A 1 99 ? -3.111 4.544 14.092 1.00 80.25 99 SER A N 1
ATOM 747 C CA . SER A 1 99 ? -3.125 3.932 15.424 1.00 80.25 99 SER A CA 1
ATOM 748 C C . SER A 1 99 ? -2.171 2.737 15.572 1.00 80.25 99 SER A C 1
ATOM 750 O O . SER A 1 99 ? -2.407 1.849 16.391 1.00 80.25 99 SER A O 1
ATOM 752 N N . TRP A 1 100 ? -1.064 2.718 14.819 1.00 75.44 100 TRP A N 1
ATOM 753 C CA . TRP A 1 100 ? -0.046 1.664 14.879 1.00 75.44 100 TRP A CA 1
ATOM 754 C C . TRP A 1 100 ? 0.409 1.340 16.306 1.00 75.44 100 TRP A C 1
ATOM 756 O O . TRP A 1 100 ? 0.536 0.174 16.668 1.00 75.44 100 TRP A O 1
ATOM 766 N N . ARG A 1 101 ? 0.656 2.383 17.106 1.00 83.00 101 ARG A N 1
ATOM 767 C CA . ARG A 1 101 ? 0.913 2.319 18.547 1.00 83.00 101 ARG A CA 1
ATOM 768 C C . ARG A 1 101 ? 0.423 3.604 19.184 1.00 83.00 101 ARG A C 1
ATOM 770 O O . ARG A 1 101 ? 0.988 4.666 18.933 1.00 83.00 101 ARG A O 1
ATOM 777 N N . VAL A 1 102 ? -0.620 3.507 19.992 1.00 86.31 102 VAL A N 1
ATOM 778 C CA . VAL A 1 102 ? -1.223 4.646 20.680 1.00 86.31 102 VAL A CA 1
ATOM 779 C C . VAL A 1 102 ? -1.623 4.253 22.090 1.00 86.31 102 VAL A C 1
ATOM 781 O O . VAL A 1 102 ? -1.882 3.093 22.394 1.00 86.31 102 VAL A O 1
ATOM 784 N N . THR A 1 103 ? -1.706 5.245 22.962 1.00 89.44 103 THR A N 1
ATOM 785 C CA . THR A 1 103 ? -2.385 5.090 24.241 1.00 89.44 103 THR A CA 1
ATOM 786 C C . THR A 1 103 ? -3.838 5.508 24.069 1.00 89.44 103 THR A C 1
ATOM 788 O O . THR A 1 103 ? -4.103 6.651 23.692 1.00 89.44 103 THR A O 1
ATOM 791 N N . ILE A 1 104 ? -4.766 4.596 24.342 1.00 89.12 104 ILE A N 1
ATOM 792 C CA . ILE A 1 104 ? -6.202 4.867 24.356 1.00 89.12 104 ILE A CA 1
ATOM 793 C C . ILE A 1 104 ? -6.595 5.265 25.773 1.00 89.12 104 ILE A C 1
ATOM 795 O O . ILE A 1 104 ? -6.393 4.498 26.718 1.00 89.12 104 ILE A O 1
ATOM 799 N N . LYS A 1 105 ? -7.181 6.452 25.911 1.00 91.38 105 LYS A N 1
ATOM 800 C CA . LYS A 1 105 ? -7.801 6.920 27.151 1.00 91.38 105 LYS A CA 1
ATOM 801 C C . LYS A 1 105 ? -9.296 6.636 27.110 1.00 91.38 105 LYS A C 1
ATOM 803 O O . LYS A 1 105 ? -9.945 6.962 26.122 1.00 91.38 105 LYS A O 1
ATOM 808 N N . LYS A 1 106 ? -9.827 6.067 28.192 1.00 92.62 106 LYS A N 1
ATOM 809 C CA . LYS A 1 106 ? -11.265 5.931 28.440 1.00 92.62 106 LYS A CA 1
ATOM 810 C C . LYS A 1 106 ? -11.715 7.109 29.299 1.00 92.62 106 LYS A C 1
ATOM 812 O O . LYS A 1 106 ? -11.249 7.244 30.431 1.00 92.62 106 LYS A O 1
ATOM 817 N N . ILE A 1 107 ? -12.593 7.948 28.764 1.00 92.06 107 ILE A N 1
ATOM 818 C CA . ILE A 1 107 ? -13.024 9.208 29.378 1.00 92.06 107 ILE A CA 1
ATOM 819 C C . ILE A 1 107 ? -14.516 9.127 29.675 1.00 92.06 107 ILE A C 1
ATOM 821 O O . ILE A 1 107 ? -15.296 8.727 28.817 1.00 92.06 107 ILE A O 1
ATOM 825 N N . ASP A 1 108 ? -14.922 9.483 30.887 1.00 94.31 108 ASP A N 1
ATOM 826 C CA . ASP A 1 108 ? -16.337 9.562 31.251 1.00 94.31 108 ASP A CA 1
ATOM 827 C C . ASP A 1 108 ? -17.022 10.739 30.536 1.00 94.31 108 ASP A C 1
ATOM 829 O O . ASP A 1 108 ? -16.506 11.862 30.540 1.00 94.31 108 ASP A O 1
ATOM 833 N N . LYS A 1 109 ? -18.168 10.499 29.883 1.00 92.81 109 LYS A N 1
ATOM 834 C CA . LYS A 1 109 ? -18.861 11.543 29.107 1.00 92.81 109 LYS A CA 1
ATOM 835 C C . LYS A 1 109 ? -19.419 12.664 29.980 1.00 92.81 109 LYS A C 1
ATOM 837 O O . LYS A 1 109 ? -19.499 13.795 29.502 1.00 92.81 109 LYS A O 1
ATOM 842 N N . GLU A 1 110 ? -19.805 12.368 31.217 1.00 94.25 110 GLU A N 1
ATOM 843 C CA . GLU A 1 110 ? -20.422 13.333 32.124 1.00 94.25 110 GLU A CA 1
ATOM 844 C C . GLU A 1 110 ? -19.361 14.135 32.875 1.00 94.25 110 GLU A C 1
ATOM 846 O O . GLU A 1 110 ? -19.390 15.366 32.863 1.00 94.25 110 GLU A O 1
ATOM 851 N N . THR A 1 111 ? -18.395 13.453 33.496 1.00 95.12 111 THR A N 1
ATOM 852 C CA . THR A 1 111 ? -17.391 14.116 34.346 1.00 95.12 111 THR A CA 1
ATOM 853 C C . THR A 1 111 ? -16.192 14.637 33.560 1.00 95.12 111 THR A C 1
ATOM 855 O O . THR A 1 111 ? -15.472 15.510 34.044 1.00 95.12 111 THR A O 1
ATOM 858 N N . ARG A 1 112 ? -15.976 14.123 32.340 1.00 92.81 112 ARG A N 1
ATOM 859 C CA . ARG A 1 112 ? -14.783 14.363 31.505 1.00 92.81 112 ARG A CA 1
ATOM 860 C C . ARG A 1 112 ? -13.478 13.899 32.161 1.00 92.81 112 ARG A C 1
ATOM 862 O O . ARG A 1 112 ? -12.393 14.272 31.714 1.00 92.81 112 ARG A O 1
ATOM 869 N N . GLU A 1 113 ? -13.559 13.057 33.188 1.00 93.19 113 GLU A N 1
ATOM 870 C CA . GLU A 1 113 ? -12.390 12.475 33.841 1.00 93.19 113 GLU A CA 1
ATOM 871 C C . GLU A 1 113 ? -11.875 11.256 33.069 1.00 93.19 113 GLU A C 1
ATOM 873 O O . GLU A 1 113 ? -12.637 10.457 32.518 1.00 93.19 113 GLU A O 1
ATOM 878 N N . THR A 1 114 ? -10.550 11.094 33.032 1.00 93.06 114 THR A N 1
ATOM 879 C CA . THR A 1 114 ? -9.931 9.880 32.487 1.00 93.06 114 THR A CA 1
ATOM 880 C C . THR A 1 114 ? -10.044 8.757 33.512 1.00 93.06 114 THR A C 1
ATOM 882 O O . THR A 1 114 ? -9.419 8.812 34.568 1.00 93.06 114 THR A O 1
ATOM 885 N N . ILE A 1 115 ? -10.803 7.718 33.173 1.00 95.12 115 ILE A N 1
ATOM 886 C CA . ILE A 1 115 ? -11.056 6.558 34.035 1.00 95.12 115 ILE A CA 1
ATOM 887 C C . ILE A 1 115 ? -9.935 5.530 33.921 1.00 95.12 115 ILE A C 1
ATOM 889 O O . ILE A 1 115 ? -9.523 4.923 34.908 1.00 95.12 115 ILE A O 1
ATOM 893 N N . SER A 1 116 ? -9.442 5.306 32.706 1.00 92.94 116 SER A N 1
ATOM 894 C CA . SER A 1 116 ? -8.340 4.383 32.461 1.00 92.94 116 SER A CA 1
ATOM 895 C C . SER A 1 116 ? -7.580 4.738 31.191 1.00 92.94 116 SER A C 1
ATOM 897 O O . SER A 1 116 ? -8.020 5.539 30.365 1.00 92.94 116 SER A O 1
ATOM 899 N N . SER A 1 117 ? -6.406 4.134 31.053 1.00 92.19 117 SER A N 1
ATOM 900 C CA . SER A 1 117 ? -5.518 4.319 29.918 1.00 92.19 117 SER A CA 1
ATOM 901 C C . SER A 1 117 ? -4.856 2.982 29.595 1.00 92.19 117 SER A C 1
ATOM 903 O O . SER A 1 117 ? -4.309 2.346 30.496 1.00 92.19 117 SER A O 1
ATOM 905 N N . LYS A 1 118 ? -4.907 2.545 28.335 1.00 90.62 118 LYS A N 1
ATOM 906 C CA . LYS A 1 118 ? -4.303 1.285 27.866 1.00 90.62 118 LYS A CA 1
ATOM 907 C C . LYS A 1 118 ? -3.484 1.547 26.604 1.00 90.62 118 LYS A C 1
ATOM 909 O O . LYS A 1 118 ? -3.873 2.361 25.771 1.00 90.62 118 LYS A O 1
ATOM 914 N N . GLU A 1 119 ? -2.360 0.859 26.452 1.00 90.25 119 GLU A N 1
ATOM 915 C CA . GLU A 1 119 ? -1.681 0.791 25.158 1.00 90.25 119 GLU A CA 1
ATOM 916 C C . GLU A 1 119 ? -2.485 -0.062 24.173 1.00 90.25 119 GLU A C 1
ATOM 918 O O . GLU A 1 119 ? -3.046 -1.097 24.533 1.00 90.25 119 GLU A O 1
ATOM 923 N N . PHE A 1 120 ? -2.529 0.391 22.928 1.00 88.19 120 PHE A N 1
ATOM 924 C CA . PHE A 1 120 ? -3.119 -0.310 21.802 1.00 88.19 120 PHE A CA 1
ATOM 925 C C . PHE A 1 120 ? -2.170 -0.230 20.618 1.00 88.19 120 PHE A C 1
ATOM 927 O O . PHE A 1 120 ? -1.593 0.827 20.335 1.00 88.19 120 PHE A O 1
ATOM 934 N N . ALA A 1 121 ? -2.023 -1.343 19.911 1.00 87.56 121 ALA A N 1
ATOM 935 C CA . ALA A 1 121 ? -1.231 -1.397 18.699 1.00 87.56 121 ALA A CA 1
ATOM 936 C C . ALA A 1 121 ? -2.009 -2.085 17.579 1.00 87.56 121 ALA A C 1
ATOM 938 O O . ALA A 1 121 ? -2.259 -3.285 17.659 1.00 87.56 121 ALA A O 1
ATOM 939 N N . ALA A 1 122 ? -2.339 -1.350 16.513 1.00 88.75 122 ALA A N 1
ATOM 940 C CA . ALA A 1 122 ? -2.972 -1.900 15.315 1.00 88.75 122 ALA A CA 1
ATOM 941 C C . ALA A 1 122 ? -1.986 -2.752 14.490 1.00 88.75 122 ALA A C 1
ATOM 943 O O . ALA A 1 122 ? -1.508 -2.353 13.427 1.00 88.75 122 ALA A O 1
ATOM 944 N N . ARG A 1 123 ? -1.674 -3.945 14.994 1.00 91.00 123 ARG A N 1
ATOM 945 C CA . ARG A 1 123 ? -0.756 -4.921 14.399 1.00 91.00 123 ARG A CA 1
ATOM 946 C C . ARG A 1 123 ? -1.380 -5.782 13.318 1.00 91.00 123 ARG A C 1
ATOM 948 O O . ARG A 1 123 ? -0.633 -6.445 12.612 1.00 91.00 123 ARG A O 1
ATOM 955 N N . CYS A 1 124 ? -2.696 -5.754 13.118 1.00 91.12 124 CYS A N 1
ATOM 956 C CA . CYS A 1 124 ? -3.377 -6.522 12.064 1.00 91.12 124 CYS A CA 1
ATOM 957 C C . CYS A 1 124 ? -2.847 -6.294 10.637 1.00 91.12 124 CYS A C 1
ATOM 959 O O . CYS A 1 124 ? -3.138 -7.087 9.746 1.00 91.12 124 CYS A O 1
ATOM 961 N N . PHE A 1 125 ? -2.005 -5.285 10.416 1.00 90.38 125 PHE A N 1
ATOM 962 C CA . PHE A 1 125 ? -1.304 -5.066 9.153 1.00 90.38 125 PHE A CA 1
ATOM 963 C C . PHE A 1 125 ? 0.120 -5.654 9.095 1.00 90.38 125 PHE A C 1
ATOM 965 O O . PHE A 1 125 ? 0.766 -5.521 8.069 1.00 90.38 125 PHE A O 1
ATOM 972 N N . GLY A 1 126 ? 0.633 -6.298 10.143 1.00 88.75 126 GLY A N 1
ATOM 973 C CA . GLY A 1 126 ? 2.026 -6.760 10.263 1.00 88.75 126 GLY A CA 1
ATOM 974 C C . GLY A 1 126 ? 2.834 -5.904 11.242 1.00 88.75 126 GLY A C 1
ATOM 975 O O . GLY A 1 126 ? 2.239 -5.096 11.934 1.00 88.75 126 GLY A O 1
ATOM 976 N N . ASP A 1 127 ? 4.165 -6.079 11.307 1.00 87.12 127 ASP A N 1
ATOM 977 C CA . ASP A 1 127 ? 5.097 -5.310 12.173 1.00 87.12 127 ASP A CA 1
ATOM 978 C C . ASP A 1 127 ? 6.097 -4.422 11.374 1.00 87.12 127 ASP A C 1
ATOM 980 O O . ASP A 1 127 ? 6.864 -3.643 11.948 1.00 87.12 127 ASP A O 1
ATOM 984 N N . ASP A 1 128 ? 6.109 -4.511 10.035 1.00 88.75 128 ASP A N 1
ATOM 985 C CA . ASP A 1 128 ? 7.087 -3.802 9.198 1.00 88.75 128 ASP A CA 1
ATOM 986 C C . ASP A 1 128 ? 6.676 -2.341 8.934 1.00 88.75 128 ASP A C 1
ATOM 988 O O . ASP A 1 128 ? 5.812 -2.029 8.113 1.00 88.75 128 ASP A O 1
ATOM 992 N N . LYS A 1 129 ? 7.356 -1.405 9.602 1.00 88.06 129 LYS A N 1
ATOM 993 C CA . LYS A 1 129 ? 7.088 0.036 9.475 1.00 88.06 129 LYS A CA 1
ATOM 994 C C . LYS A 1 129 ? 7.223 0.575 8.049 1.00 88.06 129 LYS A C 1
ATOM 996 O O . LYS A 1 129 ? 6.591 1.574 7.725 1.00 88.06 129 LYS A O 1
ATOM 1001 N N . ARG A 1 130 ? 8.036 -0.047 7.192 1.00 90.62 130 ARG A N 1
ATOM 1002 C CA . ARG A 1 130 ? 8.308 0.449 5.833 1.00 90.62 130 ARG A CA 1
ATOM 1003 C C . ARG A 1 130 ? 7.110 0.232 4.931 1.00 90.62 130 ARG A C 1
ATOM 1005 O O . ARG A 1 130 ? 6.696 1.151 4.233 1.00 90.62 130 ARG A O 1
ATOM 1012 N N . ILE A 1 131 ? 6.518 -0.959 4.987 1.00 92.06 131 ILE A N 1
ATOM 1013 C CA . ILE A 1 131 ? 5.337 -1.272 4.179 1.00 92.06 131 ILE A CA 1
ATOM 1014 C C . ILE A 1 131 ? 4.097 -0.525 4.677 1.00 92.06 131 ILE A C 1
ATOM 1016 O O . ILE A 1 131 ? 3.272 -0.095 3.873 1.00 92.06 131 ILE A O 1
ATOM 1020 N N . ILE A 1 132 ? 4.016 -0.280 5.987 1.00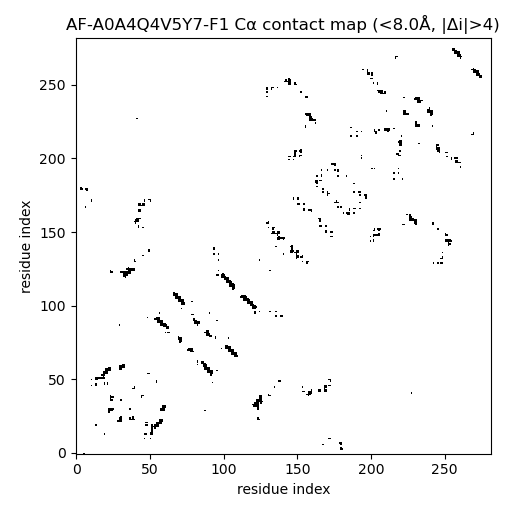 92.12 132 ILE A N 1
ATOM 1021 C CA . ILE A 1 132 ? 2.976 0.562 6.587 1.00 92.12 132 ILE A CA 1
ATOM 1022 C C . ILE A 1 132 ? 3.142 2.011 6.157 1.00 92.12 132 ILE A C 1
ATOM 1024 O O . ILE A 1 132 ? 2.178 2.610 5.693 1.00 92.12 132 ILE A O 1
ATOM 1028 N N . SER A 1 133 ? 4.359 2.555 6.242 1.00 91.94 133 SER A N 1
ATOM 1029 C CA . SER A 1 133 ? 4.661 3.916 5.796 1.00 91.94 133 SER A CA 1
ATOM 1030 C C . SER A 1 133 ? 4.381 4.094 4.301 1.00 91.94 133 SER A C 1
ATOM 1032 O O . SER A 1 133 ? 3.834 5.122 3.905 1.00 91.94 133 SER A O 1
ATOM 1034 N N . ALA A 1 134 ? 4.677 3.086 3.472 1.00 94.94 134 ALA A N 1
ATOM 1035 C CA . ALA A 1 134 ? 4.344 3.089 2.048 1.00 94.94 134 ALA A CA 1
ATOM 1036 C C . ALA A 1 134 ? 2.823 3.096 1.813 1.00 94.94 134 ALA A C 1
ATOM 1038 O O . ALA A 1 134 ? 2.323 3.926 1.058 1.00 94.94 134 ALA A O 1
ATOM 1039 N N . LEU A 1 135 ? 2.048 2.248 2.499 1.00 95.38 135 LEU A N 1
ATOM 1040 C CA . LEU A 1 135 ? 0.585 2.274 2.378 1.00 95.38 135 LEU A CA 1
ATOM 1041 C C . LEU A 1 135 ? -0.010 3.603 2.882 1.00 95.38 135 LEU A C 1
ATOM 1043 O O . LEU A 1 135 ? -0.858 4.197 2.216 1.00 95.38 135 LEU A O 1
ATOM 1047 N N . GLN A 1 136 ? 0.471 4.105 4.022 1.00 93.06 136 GLN A N 1
ATOM 1048 C CA . GLN A 1 136 ? 0.083 5.409 4.558 1.00 93.06 136 GLN A CA 1
ATOM 1049 C C . GLN A 1 136 ? 0.421 6.545 3.589 1.00 93.06 136 GLN A C 1
ATOM 1051 O O . GLN A 1 136 ? -0.389 7.452 3.434 1.00 93.06 136 GLN A O 1
ATOM 1056 N N . GLY A 1 137 ? 1.568 6.495 2.907 1.00 94.31 137 GLY A N 1
ATOM 1057 C CA . GLY A 1 137 ? 1.963 7.493 1.913 1.00 94.31 137 GLY A CA 1
ATOM 1058 C C . GLY A 1 137 ? 0.997 7.562 0.728 1.00 94.31 137 GLY A C 1
ATOM 1059 O O . GLY A 1 137 ? 0.659 8.656 0.280 1.00 94.31 137 GLY A O 1
ATOM 1060 N N . VAL A 1 138 ? 0.471 6.418 0.274 1.00 96.50 138 VAL A N 1
ATOM 1061 C CA . VAL A 1 138 ? -0.555 6.385 -0.784 1.00 96.50 138 VAL A CA 1
ATOM 1062 C C . VAL A 1 138 ? -1.874 6.993 -0.294 1.00 96.50 138 VAL A C 1
ATOM 1064 O O . VAL A 1 138 ? -2.475 7.809 -0.995 1.00 96.50 138 VAL A O 1
ATOM 1067 N N . LEU A 1 139 ? -2.309 6.648 0.922 1.00 94.81 139 LEU A N 1
ATOM 1068 C CA . LEU A 1 139 ? -3.583 7.111 1.488 1.00 94.81 139 LEU A CA 1
ATOM 1069 C C . LEU A 1 139 ? -3.556 8.591 1.907 1.00 94.81 139 LEU A C 1
ATOM 1071 O O . LEU A 1 139 ? -4.524 9.317 1.693 1.00 94.81 139 LEU A O 1
ATOM 1075 N N . ALA A 1 140 ? -2.465 9.036 2.531 1.00 91.94 140 ALA A N 1
ATOM 1076 C CA . ALA A 1 140 ? -2.366 10.307 3.252 1.00 91.94 140 ALA A CA 1
ATOM 1077 C C . ALA A 1 140 ? -1.383 11.314 2.633 1.00 91.94 140 ALA A C 1
ATOM 1079 O O . ALA A 1 140 ? -1.234 12.409 3.171 1.00 91.94 140 ALA A O 1
ATOM 1080 N N . GLY A 1 141 ? -0.700 10.975 1.534 1.00 92.88 141 GLY A N 1
ATOM 1081 C CA . GLY A 1 141 ? 0.219 11.899 0.867 1.00 92.88 141 GLY A CA 1
ATOM 1082 C C . GLY A 1 141 ? -0.475 13.204 0.463 1.00 92.88 141 GLY A C 1
ATOM 1083 O O . GLY A 1 141 ? -1.561 13.183 -0.115 1.00 92.88 141 GLY A O 1
ATOM 1084 N N . HIS A 1 142 ? 0.150 14.345 0.758 1.00 93.38 142 HIS A N 1
ATOM 1085 C CA . HIS A 1 142 ? -0.445 15.665 0.513 1.00 93.38 142 HIS A CA 1
ATOM 1086 C C . HIS A 1 142 ? -0.393 16.086 -0.960 1.00 93.38 142 HIS A C 1
ATOM 1088 O O . HIS A 1 142 ? -1.211 16.892 -1.396 1.00 93.38 142 HIS A O 1
ATOM 1094 N N . THR A 1 143 ? 0.548 15.538 -1.733 1.00 94.75 143 THR A N 1
ATOM 1095 C CA . THR A 1 143 ? 0.691 15.822 -3.165 1.00 94.75 143 THR A CA 1
ATOM 1096 C C . THR A 1 143 ? 0.598 14.539 -3.997 1.00 94.75 143 THR A C 1
ATOM 1098 O O . THR A 1 143 ? 0.872 13.444 -3.488 1.00 94.75 143 THR A O 1
ATOM 1101 N N . PRO A 1 144 ? 0.242 14.633 -5.294 1.00 94.44 144 PRO A N 1
ATOM 1102 C CA . PRO A 1 144 ? 0.282 13.487 -6.199 1.00 94.44 144 PRO A CA 1
ATOM 1103 C C . PRO A 1 144 ? 1.663 12.823 -6.276 1.00 94.44 144 PRO A C 1
ATOM 1105 O O . PRO A 1 144 ? 1.730 11.602 -6.386 1.00 94.44 144 PRO A O 1
ATOM 1108 N N . ALA A 1 145 ? 2.747 13.603 -6.180 1.00 93.12 145 ALA A N 1
ATOM 1109 C CA . ALA A 1 145 ? 4.116 13.090 -6.153 1.00 93.12 145 ALA A CA 1
ATOM 1110 C C . ALA A 1 145 ? 4.326 12.143 -4.965 1.00 93.12 145 A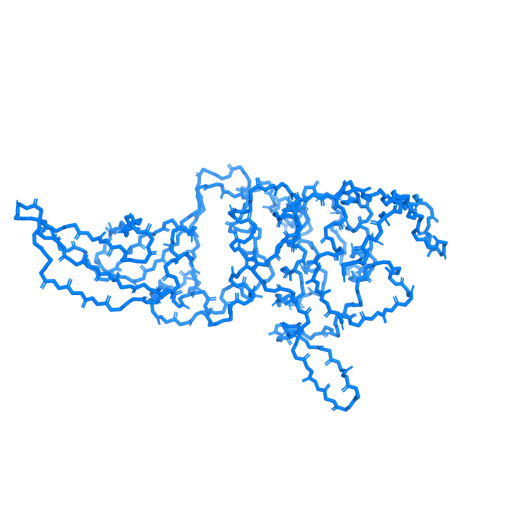LA A C 1
ATOM 1112 O O . ALA A 1 145 ? 4.662 10.982 -5.179 1.00 93.12 145 ALA A O 1
ATOM 1113 N N . MET A 1 146 ? 3.988 12.579 -3.744 1.00 95.12 146 MET A N 1
ATOM 1114 C CA . MET A 1 146 ? 4.128 11.752 -2.538 1.00 95.12 146 MET A CA 1
ATOM 1115 C C . MET A 1 146 ? 3.347 10.437 -2.648 1.00 95.12 146 MET A C 1
ATOM 1117 O O . MET A 1 146 ? 3.883 9.366 -2.363 1.00 95.12 146 MET A O 1
ATOM 1121 N N . LYS A 1 147 ? 2.083 10.506 -3.096 1.00 96.25 147 LYS A N 1
ATOM 1122 C CA . LYS A 1 147 ? 1.231 9.316 -3.244 1.00 96.25 147 LYS A CA 1
ATOM 1123 C C . LYS A 1 147 ? 1.804 8.332 -4.262 1.00 96.25 147 LYS A C 1
ATOM 1125 O O . LYS A 1 147 ? 1.815 7.128 -4.013 1.00 96.25 147 LYS A O 1
ATOM 1130 N N . ARG A 1 148 ? 2.304 8.828 -5.399 1.00 96.19 148 ARG A N 1
ATOM 1131 C CA . ARG A 1 148 ? 2.899 7.978 -6.439 1.00 96.19 148 ARG A CA 1
ATOM 1132 C C . ARG A 1 148 ? 4.241 7.392 -6.003 1.00 96.19 148 ARG A C 1
ATOM 1134 O O . ARG A 1 148 ? 4.460 6.211 -6.244 1.00 96.19 148 ARG A O 1
ATOM 1141 N N . SER A 1 149 ? 5.089 8.142 -5.300 1.00 95.50 149 SER A N 1
ATOM 1142 C CA . SER A 1 149 ? 6.338 7.612 -4.728 1.00 95.50 149 SER A CA 1
ATOM 1143 C C . SER A 1 149 ? 6.062 6.479 -3.745 1.00 95.50 149 SER A C 1
ATOM 1145 O O . SER A 1 149 ? 6.685 5.421 -3.807 1.00 95.50 149 SER A O 1
ATOM 1147 N N . ALA A 1 150 ? 5.053 6.642 -2.888 1.00 96.56 150 ALA A N 1
ATOM 1148 C CA . ALA A 1 150 ? 4.614 5.605 -1.963 1.00 96.56 150 ALA A CA 1
ATOM 1149 C C . ALA A 1 150 ? 4.069 4.349 -2.677 1.00 96.56 150 ALA A C 1
ATOM 1151 O O . ALA A 1 150 ? 4.331 3.215 -2.254 1.00 96.56 150 ALA A O 1
ATOM 1152 N N . ALA A 1 151 ? 3.372 4.533 -3.803 1.00 97.44 151 ALA A N 1
ATOM 1153 C CA . ALA A 1 151 ? 2.931 3.435 -4.661 1.00 97.44 151 ALA A CA 1
ATOM 1154 C C . ALA A 1 151 ? 4.125 2.710 -5.310 1.00 97.44 151 ALA A C 1
ATOM 1156 O O . ALA A 1 151 ? 4.179 1.482 -5.276 1.00 97.44 151 ALA A O 1
ATOM 1157 N N . TRP A 1 152 ? 5.128 3.444 -5.805 1.00 97.06 152 TRP A N 1
ATOM 1158 C CA . TRP A 1 152 ? 6.372 2.874 -6.336 1.00 97.06 152 TRP A CA 1
ATOM 1159 C C . TRP A 1 152 ? 7.152 2.079 -5.285 1.00 97.06 152 TRP A C 1
ATOM 1161 O O . TRP A 1 152 ? 7.518 0.931 -5.537 1.00 97.06 152 TRP A O 1
ATOM 1171 N N . ARG A 1 153 ? 7.329 2.619 -4.071 1.00 96.12 153 ARG A N 1
ATOM 1172 C CA . ARG A 1 153 ? 7.951 1.890 -2.946 1.00 96.12 153 ARG A CA 1
ATOM 1173 C C . ARG A 1 153 ? 7.219 0.586 -2.633 1.00 96.12 153 ARG A C 1
ATOM 1175 O O . ARG A 1 153 ? 7.850 -0.427 -2.338 1.00 96.12 153 ARG A O 1
ATOM 1182 N N . SER A 1 154 ? 5.891 0.582 -2.745 1.00 96.44 154 SER A N 1
ATOM 1183 C CA . SER A 1 154 ? 5.079 -0.612 -2.495 1.00 96.44 154 SER A CA 1
ATOM 1184 C C . SER A 1 154 ? 5.368 -1.762 -3.469 1.00 96.44 154 SER A C 1
ATOM 1186 O O . SER A 1 154 ? 5.227 -2.915 -3.068 1.00 96.44 154 SER A O 1
ATOM 1188 N N . ILE A 1 155 ? 5.824 -1.488 -4.698 1.00 96.19 155 ILE A N 1
ATOM 1189 C CA . ILE A 1 155 ? 6.240 -2.530 -5.657 1.00 96.19 155 ILE A CA 1
ATOM 1190 C C . ILE A 1 155 ? 7.455 -3.303 -5.122 1.00 96.19 155 ILE A C 1
ATOM 1192 O O . ILE A 1 155 ? 7.551 -4.509 -5.307 1.00 96.19 155 ILE A O 1
ATOM 1196 N N . TRP A 1 156 ? 8.377 -2.643 -4.421 1.00 94.88 156 TRP A N 1
ATOM 1197 C CA . TRP A 1 156 ? 9.592 -3.278 -3.895 1.00 94.88 156 TRP A CA 1
ATOM 1198 C C . TRP A 1 156 ? 9.371 -4.013 -2.568 1.00 94.88 156 TRP A C 1
ATOM 1200 O O . TRP A 1 156 ? 10.114 -4.934 -2.238 1.00 94.88 156 TRP A O 1
ATOM 1210 N N . LEU A 1 157 ? 8.356 -3.613 -1.799 1.00 95.25 157 LEU A N 1
ATOM 1211 C CA . LEU A 1 157 ? 8.105 -4.133 -0.450 1.00 95.25 157 LEU A CA 1
ATOM 1212 C C . LEU A 1 157 ? 7.124 -5.313 -0.409 1.00 95.25 157 LEU A C 1
ATOM 1214 O O . LEU A 1 157 ? 7.036 -5.997 0.610 1.00 95.25 157 LEU A O 1
ATOM 1218 N N . ARG A 1 158 ? 6.360 -5.538 -1.481 1.00 95.62 158 ARG A N 1
ATOM 1219 C CA . ARG A 1 158 ? 5.274 -6.526 -1.515 1.00 95.62 158 ARG A CA 1
ATOM 1220 C C . ARG A 1 158 ? 5.703 -7.855 -2.143 1.00 95.62 158 ARG A C 1
ATOM 1222 O O . ARG A 1 158 ? 6.726 -7.969 -2.809 1.00 95.62 158 ARG A O 1
ATOM 1229 N N . THR A 1 159 ? 4.888 -8.875 -1.921 1.00 95.94 159 THR A N 1
ATOM 1230 C CA . THR A 1 159 ? 5.033 -10.242 -2.404 1.00 95.94 159 THR A CA 1
ATOM 1231 C C . THR A 1 159 ? 3.869 -10.596 -3.320 1.00 95.94 159 THR A C 1
ATOM 1233 O O . THR A 1 159 ? 2.759 -10.065 -3.216 1.00 95.94 159 THR A O 1
ATOM 1236 N N . SER A 1 160 ? 4.106 -11.524 -4.236 1.00 96.44 160 SER A N 1
ATOM 1237 C CA . SER A 1 160 ? 3.080 -12.046 -5.132 1.00 96.44 160 SER A CA 1
ATOM 1238 C C . SER A 1 160 ? 3.418 -13.466 -5.556 1.00 96.44 160 SER A C 1
ATOM 1240 O O . SER A 1 160 ? 4.543 -13.936 -5.390 1.00 96.44 160 SER A O 1
ATOM 1242 N N . THR A 1 161 ? 2.437 -14.159 -6.131 1.00 95.62 161 THR A N 1
ATOM 1243 C CA . THR A 1 161 ? 2.655 -15.486 -6.722 1.00 95.62 161 THR A CA 1
ATOM 1244 C C . THR A 1 161 ? 3.245 -15.392 -8.132 1.00 95.62 161 THR A C 1
ATOM 1246 O O . THR A 1 161 ? 3.970 -16.290 -8.557 1.00 95.62 161 THR A O 1
ATOM 1249 N N . LYS A 1 162 ? 2.944 -14.316 -8.870 1.00 96.00 162 LYS A N 1
ATOM 1250 C CA . LYS A 1 162 ? 3.442 -14.071 -10.227 1.00 96.00 162 LYS A CA 1
ATOM 1251 C C . LYS A 1 162 ? 4.190 -12.740 -10.275 1.00 96.00 162 LYS A C 1
ATOM 1253 O O . LYS A 1 162 ? 3.644 -11.752 -9.796 1.00 96.00 162 LYS A O 1
ATOM 1258 N N . PRO A 1 163 ? 5.380 -12.675 -10.889 1.00 96.38 163 PRO A N 1
ATOM 1259 C CA . PRO A 1 163 ? 6.193 -11.462 -10.869 1.00 96.38 163 PRO A CA 1
ATOM 1260 C C . PRO A 1 163 ? 5.500 -10.276 -11.556 1.00 96.38 163 PRO A C 1
ATOM 1262 O O . PRO A 1 163 ? 5.687 -9.140 -11.131 1.00 96.38 163 PRO A O 1
ATOM 1265 N N . GLN A 1 164 ? 4.655 -10.529 -12.560 1.00 97.06 164 GLN A N 1
ATOM 1266 C CA . GLN A 1 164 ? 3.872 -9.503 -13.254 1.00 97.06 164 GLN A CA 1
ATOM 1267 C C . GLN A 1 164 ? 2.808 -8.853 -12.355 1.00 97.0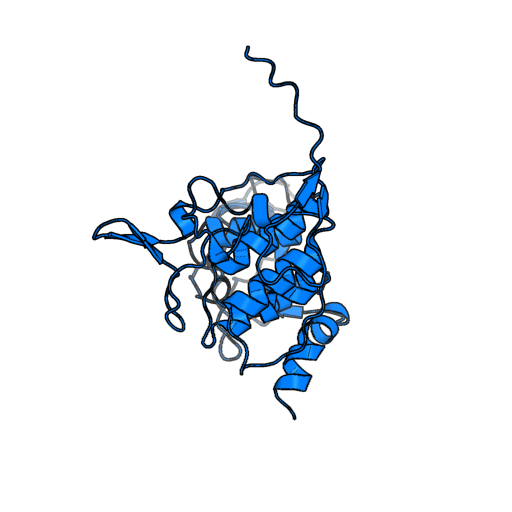6 164 GLN A C 1
ATOM 1269 O O . GLN A 1 164 ? 2.517 -7.667 -12.514 1.00 97.06 164 GLN A O 1
ATOM 1274 N N . ASP A 1 165 ? 2.275 -9.585 -11.368 1.00 96.69 165 ASP A N 1
ATOM 1275 C CA . ASP A 1 165 ? 1.268 -9.052 -10.440 1.00 96.69 165 ASP A CA 1
ATOM 1276 C C . ASP A 1 165 ? 1.822 -7.886 -9.618 1.00 96.69 165 ASP A C 1
ATOM 1278 O O . ASP A 1 165 ? 1.052 -7.018 -9.231 1.00 96.69 165 ASP A O 1
ATOM 1282 N N . MET A 1 166 ? 3.143 -7.821 -9.40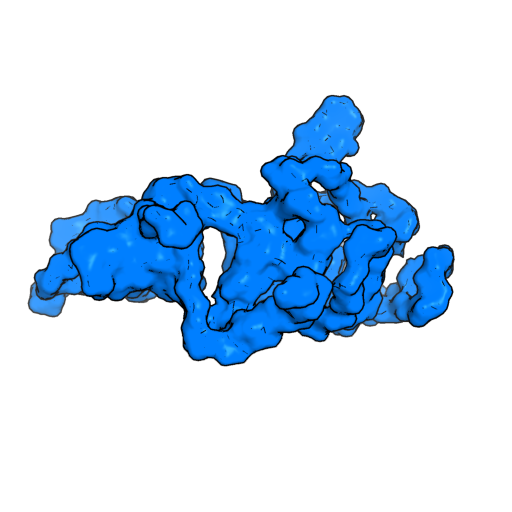5 1.00 95.62 166 MET A N 1
ATOM 1283 C CA . MET A 1 166 ? 3.804 -6.684 -8.748 1.00 95.62 166 MET A CA 1
ATOM 1284 C C . MET A 1 166 ? 3.588 -5.360 -9.492 1.00 95.62 166 MET A C 1
ATOM 1286 O O . MET A 1 166 ? 3.581 -4.299 -8.873 1.00 95.62 166 MET A O 1
ATOM 1290 N N . VAL A 1 167 ? 3.425 -5.422 -10.818 1.00 96.69 167 VAL A N 1
ATOM 1291 C CA . VAL A 1 167 ? 3.195 -4.259 -11.684 1.00 96.69 167 VAL A CA 1
ATOM 1292 C C . VAL A 1 167 ? 1.695 -4.038 -11.884 1.00 96.69 167 VAL A C 1
ATOM 1294 O O . VAL A 1 167 ? 1.196 -2.922 -11.729 1.00 96.69 167 VAL A O 1
ATOM 1297 N N . PHE A 1 168 ? 0.940 -5.101 -12.177 1.00 97.25 168 PHE A N 1
ATOM 1298 C CA . PHE A 1 168 ? -0.504 -4.982 -12.395 1.00 97.25 168 PHE A CA 1
ATOM 1299 C C . PHE A 1 168 ? -1.256 -4.507 -11.145 1.00 97.25 168 PHE A C 1
ATOM 1301 O O . PHE A 1 168 ? -2.237 -3.777 -11.270 1.00 97.25 168 PHE A O 1
ATOM 1308 N N . SER A 1 169 ? -0.782 -4.845 -9.940 1.00 95.94 169 SER A N 1
ATOM 1309 C CA . SER A 1 169 ? -1.415 -4.436 -8.682 1.00 95.94 169 SER A CA 1
ATOM 1310 C C . SER A 1 169 ? -1.206 -2.967 -8.305 1.00 95.94 169 SER A C 1
ATOM 1312 O O . SER A 1 169 ? -1.685 -2.545 -7.255 1.00 95.94 169 SER A O 1
ATOM 1314 N N . VAL A 1 170 ? -0.450 -2.194 -9.089 1.00 97.00 170 VAL A N 1
ATOM 1315 C CA . VAL A 1 170 ? -0.163 -0.779 -8.797 1.00 97.00 170 VAL A CA 1
ATOM 1316 C C . VAL A 1 170 ? -0.543 0.160 -9.942 1.00 97.00 170 VAL A C 1
ATOM 1318 O O . VAL A 1 170 ? -0.688 1.359 -9.715 1.00 97.00 170 VAL A O 1
ATOM 1321 N N . MET A 1 171 ? -0.739 -0.354 -11.163 1.00 96.00 171 MET A N 1
ATOM 1322 C CA . MET A 1 171 ? -0.898 0.479 -12.363 1.00 96.00 171 MET A CA 1
ATOM 1323 C C . MET A 1 171 ? -2.000 1.540 -12.216 1.00 96.00 171 MET A C 1
ATOM 1325 O O . MET A 1 171 ? -1.749 2.717 -12.468 1.00 96.00 171 MET A O 1
ATOM 1329 N N . HIS A 1 172 ? -3.166 1.178 -11.672 1.00 96.44 172 HIS A N 1
ATOM 1330 C CA . HIS A 1 172 ? -4.267 2.124 -11.473 1.00 96.44 172 HIS A CA 1
ATOM 1331 C C . HIS A 1 172 ? -4.018 3.114 -10.330 1.00 96.44 172 HIS A C 1
ATOM 1333 O O . HIS A 1 172 ? -4.474 4.252 -10.407 1.00 96.44 172 HIS A O 1
ATOM 1339 N N . VAL A 1 173 ? -3.255 2.725 -9.302 1.00 96.62 173 VAL A N 1
ATOM 1340 C CA . VAL A 1 173 ? -2.825 3.638 -8.223 1.00 96.62 173 VAL A CA 1
ATOM 1341 C C . VAL A 1 173 ? -1.910 4.730 -8.793 1.00 96.62 173 VAL A C 1
ATOM 1343 O O . VAL A 1 173 ? -1.967 5.885 -8.375 1.00 96.62 173 VAL A O 1
ATOM 1346 N N . LEU A 1 174 ? -1.107 4.387 -9.804 1.00 96.75 174 LEU A N 1
ATOM 1347 C CA . LEU A 1 174 ? -0.264 5.326 -10.549 1.00 96.75 174 LEU A CA 1
ATOM 1348 C C . LEU A 1 174 ? -1.007 6.059 -11.681 1.00 96.75 174 LEU A C 1
ATOM 1350 O O . LEU A 1 174 ? -0.421 6.929 -12.326 1.00 96.75 174 LEU A O 1
ATOM 1354 N N . GLY A 1 175 ? -2.290 5.757 -11.909 1.00 94.56 175 GLY A N 1
ATOM 1355 C CA . GLY A 1 175 ? -3.094 6.339 -12.988 1.00 94.56 175 GLY A CA 1
ATOM 1356 C C . GLY A 1 175 ? -2.684 5.867 -14.387 1.00 94.56 175 GLY A C 1
ATOM 1357 O O . GLY A 1 175 ? -2.862 6.597 -15.359 1.00 94.56 175 GLY A O 1
ATOM 1358 N N . VAL A 1 176 ? -2.102 4.672 -14.488 1.00 94.19 176 VAL A N 1
ATOM 1359 C CA . VAL A 1 176 ? -1.587 4.072 -15.720 1.00 94.19 176 VAL A CA 1
ATOM 1360 C C . VAL A 1 176 ? -2.389 2.822 -16.082 1.00 94.19 176 VAL A C 1
ATOM 1362 O O . VAL A 1 176 ? -2.725 2.020 -15.216 1.00 94.19 176 VAL A O 1
ATOM 1365 N N . GLN A 1 177 ? -2.616 2.620 -17.383 1.00 93.81 177 GLN A N 1
ATOM 1366 C CA . GLN A 1 177 ? -3.155 1.378 -17.936 1.00 93.81 177 GLN A CA 1
ATOM 1367 C C . GLN A 1 177 ? -2.072 0.633 -18.728 1.00 93.81 177 GLN A C 1
ATOM 1369 O O . GLN A 1 177 ? -1.499 1.183 -19.678 1.00 93.81 177 GLN A O 1
ATOM 1374 N N . ILE A 1 178 ? -1.810 -0.613 -18.328 1.00 94.31 178 ILE A N 1
ATOM 1375 C CA . ILE A 1 178 ? -0.942 -1.571 -19.025 1.00 94.31 178 ILE A CA 1
ATOM 1376 C C . ILE A 1 178 ? -1.804 -2.756 -19.449 1.00 94.31 178 ILE A C 1
ATOM 1378 O O . ILE A 1 178 ? -2.644 -3.220 -18.674 1.00 94.31 178 ILE A O 1
ATOM 1382 N N . ASP A 1 179 ? -1.608 -3.240 -20.672 1.00 94.88 179 ASP A N 1
ATOM 1383 C CA . ASP A 1 179 ? -2.309 -4.427 -21.150 1.00 94.88 179 ASP A CA 1
ATOM 1384 C C . ASP A 1 179 ? -1.838 -5.660 -20.381 1.00 94.88 179 ASP A C 1
ATOM 1386 O O . ASP A 1 179 ? -0.643 -5.957 -20.294 1.00 94.88 179 ASP A O 1
ATOM 1390 N N . VAL A 1 180 ? -2.796 -6.392 -19.818 1.00 95.62 180 VAL A N 1
ATOM 1391 C CA . VAL A 1 180 ? -2.501 -7.562 -18.996 1.00 95.62 180 VAL A CA 1
ATOM 1392 C C . VAL A 1 180 ? -2.054 -8.711 -19.889 1.00 95.62 180 VAL A C 1
ATOM 1394 O O . VAL A 1 180 ? -2.834 -9.282 -20.651 1.00 95.62 180 VAL A O 1
ATOM 1397 N N . ASP A 1 181 ? -0.784 -9.067 -19.789 1.00 95.00 181 ASP A N 1
ATOM 1398 C CA . ASP A 1 181 ? -0.183 -10.163 -20.533 1.00 95.00 181 ASP A CA 1
ATOM 1399 C C . ASP A 1 181 ? 0.890 -10.838 -19.672 1.00 95.00 181 ASP A C 1
ATOM 1401 O O . ASP A 1 181 ? 1.860 -10.204 -19.255 1.00 95.00 181 ASP A O 1
ATOM 1405 N N . TYR A 1 182 ? 0.679 -12.119 -19.366 1.00 94.88 182 TYR A N 1
ATOM 1406 C CA . TYR A 1 182 ? 1.585 -12.907 -18.528 1.00 94.88 182 TYR A CA 1
ATOM 1407 C C . TYR A 1 182 ? 2.745 -13.528 -19.311 1.00 94.88 182 TYR A C 1
ATOM 1409 O O . TYR A 1 182 ? 3.665 -14.043 -18.675 1.00 94.88 182 TYR A O 1
ATOM 1417 N N . ASP A 1 183 ? 2.735 -13.449 -20.645 1.00 95.12 183 ASP A N 1
ATOM 1418 C CA . ASP A 1 183 ? 3.868 -13.867 -21.476 1.00 95.12 183 ASP A CA 1
ATOM 1419 C C . ASP A 1 183 ? 4.988 -12.811 -21.469 1.00 95.12 183 ASP A C 1
ATOM 1421 O O . ASP A 1 183 ? 6.138 -13.100 -21.802 1.00 95.12 183 ASP A O 1
ATOM 1425 N N . ARG A 1 184 ? 4.679 -11.588 -21.019 1.00 94.94 184 ARG A N 1
ATOM 1426 C CA . ARG A 1 184 ? 5.648 -10.503 -20.839 1.00 94.94 184 ARG A CA 1
ATOM 1427 C C . ARG A 1 184 ? 6.442 -10.656 -19.546 1.00 94.94 184 ARG A C 1
ATOM 1429 O O . ARG A 1 184 ? 5.930 -11.109 -18.514 1.00 94.94 184 ARG A O 1
ATOM 1436 N N . THR A 1 185 ? 7.697 -10.217 -19.587 1.00 94.38 185 THR A N 1
ATOM 1437 C CA . THR A 1 185 ? 8.559 -10.194 -18.402 1.00 94.38 185 THR A CA 1
ATOM 1438 C C . THR A 1 185 ? 8.141 -9.076 -17.443 1.00 94.38 185 THR A C 1
ATOM 1440 O O . THR A 1 185 ? 7.555 -8.066 -17.842 1.00 94.38 185 THR A O 1
ATOM 1443 N N . ARG A 1 186 ? 8.443 -9.237 -16.150 1.00 94.50 186 ARG A N 1
ATOM 1444 C CA . ARG A 1 186 ? 8.212 -8.186 -15.142 1.00 94.50 186 ARG A CA 1
ATOM 1445 C C . ARG A 1 186 ? 9.038 -6.938 -15.455 1.00 94.50 186 ARG A C 1
ATOM 1447 O O . ARG A 1 186 ? 8.592 -5.824 -15.208 1.00 94.50 186 ARG A O 1
ATOM 1454 N N . GLU A 1 187 ? 10.223 -7.147 -16.000 1.00 91.62 187 GLU A N 1
ATOM 1455 C CA . GLU A 1 187 ? 11.183 -6.140 -16.415 1.00 91.62 187 GLU A CA 1
ATOM 1456 C C . GLU A 1 187 ? 10.617 -5.262 -17.548 1.00 91.62 187 GLU A C 1
ATOM 1458 O O . GLU A 1 187 ? 10.618 -4.037 -17.443 1.00 91.62 187 GLU A O 1
ATOM 1463 N N . ASP A 1 188 ? 10.014 -5.852 -18.581 1.00 91.75 188 ASP A N 1
ATOM 1464 C CA . ASP A 1 188 ? 9.359 -5.071 -19.643 1.00 91.75 188 ASP A CA 1
ATOM 1465 C C . ASP A 1 188 ? 8.176 -4.255 -19.104 1.00 91.75 188 ASP A C 1
ATOM 1467 O O . ASP A 1 188 ? 7.939 -3.115 -19.518 1.00 91.75 188 ASP A O 1
ATOM 1471 N N . LEU A 1 189 ? 7.421 -4.846 -18.174 1.00 95.38 189 LEU A N 1
ATOM 1472 C CA . LEU A 1 189 ? 6.257 -4.222 -17.554 1.00 95.38 189 LEU A CA 1
ATOM 1473 C C . LEU A 1 189 ? 6.652 -3.056 -16.635 1.00 95.38 189 LEU A C 1
ATOM 1475 O O . LEU A 1 189 ? 5.988 -2.020 -16.673 1.00 95.38 189 LEU A O 1
ATOM 1479 N N . ILE A 1 190 ? 7.734 -3.169 -15.850 1.00 94.69 190 ILE A N 1
ATOM 1480 C CA . ILE A 1 190 ? 8.193 -2.069 -14.984 1.00 94.69 190 ILE A CA 1
ATOM 1481 C C . ILE A 1 190 ? 8.689 -0.880 -15.813 1.00 94.69 190 ILE A C 1
ATOM 1483 O O . ILE A 1 190 ? 8.402 0.269 -15.476 1.00 94.69 190 ILE A O 1
ATOM 1487 N N . LEU A 1 191 ? 9.367 -1.144 -16.934 1.00 91.69 191 LEU A N 1
ATOM 1488 C CA . LEU A 1 191 ? 9.845 -0.100 -17.840 1.00 91.69 191 LEU A CA 1
ATOM 1489 C C . LEU A 1 191 ? 8.693 0.577 -18.584 1.00 91.69 191 LEU A C 1
ATOM 1491 O O . LEU A 1 191 ? 8.715 1.786 -18.808 1.00 91.69 191 LEU A O 1
ATOM 1495 N N . GLU A 1 192 ? 7.656 -0.163 -18.975 1.00 92.69 192 GLU A N 1
ATOM 1496 C CA . GLU A 1 192 ? 6.427 0.450 -19.486 1.00 92.69 192 GLU A CA 1
ATOM 1497 C C . GLU A 1 192 ? 5.712 1.289 -18.421 1.00 92.69 192 GLU A C 1
ATOM 1499 O O . GLU A 1 192 ? 5.269 2.399 -18.726 1.00 92.69 192 GLU A O 1
ATOM 1504 N N . LEU A 1 193 ? 5.637 0.804 -17.177 1.00 94.50 193 LEU A N 1
ATOM 1505 C CA . LEU A 1 193 ? 5.033 1.540 -16.068 1.00 94.50 193 LEU A CA 1
ATOM 1506 C C . LEU A 1 193 ? 5.763 2.866 -15.814 1.00 94.50 193 LEU A C 1
ATOM 1508 O O . LEU A 1 193 ? 5.110 3.904 -15.687 1.00 94.50 193 LEU A O 1
ATOM 1512 N N . ALA A 1 194 ? 7.099 2.854 -15.798 1.00 92.50 194 ALA A N 1
ATOM 1513 C CA . ALA A 1 194 ? 7.919 4.058 -15.663 1.00 92.50 194 ALA A CA 1
ATOM 1514 C C . ALA A 1 194 ? 7.643 5.045 -16.809 1.00 92.50 194 ALA A C 1
ATOM 1516 O O . ALA A 1 194 ? 7.264 6.189 -16.564 1.00 92.50 194 ALA A O 1
ATOM 1517 N N . ARG A 1 195 ? 7.687 4.579 -18.065 1.00 89.44 195 ARG A N 1
ATOM 1518 C CA . ARG A 1 195 ? 7.397 5.409 -19.250 1.00 89.44 195 ARG A CA 1
ATOM 1519 C C . ARG A 1 195 ? 6.017 6.057 -19.202 1.00 89.44 195 ARG A C 1
ATOM 1521 O O . ARG A 1 195 ? 5.885 7.254 -19.443 1.00 89.44 195 ARG A O 1
ATOM 1528 N N . LYS A 1 196 ? 4.979 5.288 -18.870 1.00 91.94 196 LYS A N 1
ATOM 1529 C CA . LYS A 1 196 ? 3.599 5.794 -18.818 1.00 91.94 196 LYS A CA 1
ATOM 1530 C C . LYS A 1 196 ? 3.323 6.693 -17.609 1.00 91.94 196 LYS A C 1
ATOM 1532 O O . LYS A 1 196 ? 2.377 7.474 -17.657 1.00 91.94 196 LYS A O 1
ATOM 1537 N N . SER A 1 197 ? 4.129 6.618 -16.549 1.00 92.38 197 SER A N 1
ATOM 1538 C CA . SER A 1 197 ? 4.013 7.487 -15.366 1.00 92.38 197 SER A CA 1
ATOM 1539 C C . SER A 1 197 ? 5.027 8.640 -15.335 1.00 92.38 197 SER A C 1
ATOM 1541 O O . SER A 1 197 ? 5.033 9.415 -14.378 1.00 92.38 197 SER A O 1
ATOM 1543 N N . ALA A 1 198 ? 5.824 8.821 -16.396 1.00 88.94 198 ALA A N 1
ATOM 1544 C CA . ALA A 1 198 ? 6.948 9.760 -16.466 1.00 88.94 198 ALA A CA 1
ATOM 1545 C C . ALA A 1 198 ? 6.604 11.242 -16.267 1.00 88.94 198 ALA A C 1
ATOM 1547 O O . ALA A 1 198 ? 7.495 12.043 -15.991 1.00 88.94 198 ALA A O 1
ATOM 1548 N N . SER A 1 199 ? 5.322 11.615 -16.337 1.00 86.69 199 SER A N 1
ATOM 1549 C CA . SER A 1 199 ? 4.870 12.965 -15.979 1.00 86.69 199 SER A CA 1
ATOM 1550 C C . SER A 1 199 ? 5.195 13.335 -14.526 1.00 86.69 199 SER A C 1
ATOM 1552 O O . SER A 1 199 ? 5.289 14.513 -14.208 1.00 86.69 199 SER A O 1
ATOM 1554 N N . LEU A 1 200 ? 5.306 12.335 -13.642 1.00 90.00 200 LEU A N 1
ATOM 1555 C CA . LEU A 1 200 ? 5.786 12.461 -12.268 1.00 90.00 200 LEU A CA 1
ATOM 1556 C C . LEU A 1 200 ? 6.764 11.303 -12.016 1.00 90.00 200 LEU A C 1
ATOM 1558 O O . LEU A 1 200 ? 6.289 10.202 -11.704 1.00 90.00 200 LEU A O 1
ATOM 1562 N N . PRO A 1 201 ? 8.088 11.523 -12.153 1.00 91.44 201 PRO A N 1
ATOM 1563 C CA . PRO A 1 201 ? 9.114 10.476 -12.122 1.00 91.44 201 PRO A CA 1
ATOM 1564 C C . PRO A 1 201 ? 9.373 9.951 -10.703 1.00 91.44 201 PRO A C 1
ATOM 1566 O O . PRO A 1 201 ? 10.460 10.023 -10.142 1.00 91.44 201 PRO A O 1
ATOM 1569 N N . SER A 1 202 ? 8.320 9.409 -10.109 1.00 92.75 202 SER A N 1
ATOM 1570 C CA . SER A 1 202 ? 8.219 9.035 -8.701 1.00 92.75 202 SER A CA 1
ATOM 1571 C C . SER A 1 202 ? 8.966 7.753 -8.347 1.00 92.75 202 SER A C 1
ATOM 1573 O O . SER A 1 202 ? 9.257 7.512 -7.178 1.00 92.75 202 SER A O 1
ATOM 1575 N N . TRP A 1 203 ? 9.379 6.972 -9.350 1.00 92.62 203 TRP A N 1
ATOM 1576 C CA . TRP A 1 203 ? 10.307 5.856 -9.155 1.00 92.62 203 TRP A CA 1
ATOM 1577 C C . TRP A 1 203 ? 11.717 6.317 -8.744 1.00 92.62 203 TRP A C 1
ATOM 1579 O O . TRP A 1 203 ? 12.491 5.512 -8.231 1.00 92.62 203 TRP A O 1
ATOM 1589 N N . LEU A 1 204 ? 12.054 7.602 -8.923 1.00 90.94 204 LEU A N 1
ATOM 1590 C CA . LEU A 1 204 ? 13.311 8.180 -8.434 1.00 90.94 204 LEU A CA 1
ATOM 1591 C C . LEU A 1 204 ? 13.335 8.337 -6.904 1.00 90.94 204 LEU A C 1
ATOM 1593 O O . LEU A 1 204 ? 14.395 8.549 -6.329 1.00 90.94 204 LEU A O 1
ATOM 1597 N N . ASP A 1 205 ? 12.181 8.222 -6.242 1.00 91.94 205 ASP A N 1
ATOM 1598 C CA . ASP A 1 205 ? 12.017 8.356 -4.789 1.00 91.94 205 ASP A CA 1
ATOM 1599 C C . ASP A 1 205 ? 11.747 6.998 -4.111 1.00 91.94 205 ASP A C 1
ATOM 1601 O O . ASP A 1 205 ? 11.063 6.902 -3.090 1.00 91.94 205 ASP A O 1
ATOM 1605 N N . ILE A 1 206 ? 12.235 5.903 -4.703 1.00 92.62 206 ILE A N 1
ATOM 1606 C CA . ILE A 1 206 ? 12.082 4.559 -4.128 1.00 92.62 206 ILE A CA 1
ATOM 1607 C C . ILE A 1 206 ? 12.999 4.376 -2.917 1.00 92.62 206 ILE A C 1
ATOM 1609 O O . ILE A 1 206 ? 12.570 3.842 -1.893 1.00 92.62 206 ILE A O 1
ATOM 1613 N N . GLY A 1 207 ? 14.252 4.807 -3.013 1.00 89.88 207 GLY A N 1
ATOM 1614 C CA . GLY A 1 207 ? 15.252 4.472 -2.015 1.00 89.88 207 GLY A CA 1
ATOM 1615 C C . GLY A 1 207 ? 16.634 5.021 -2.322 1.00 89.88 207 GLY A C 1
ATOM 1616 O O . GLY A 1 207 ? 16.940 5.360 -3.464 1.00 89.88 207 GLY A O 1
ATOM 1617 N N . GLU A 1 208 ? 17.482 5.050 -1.301 1.00 84.75 208 GLU A N 1
ATOM 1618 C CA . GLU A 1 208 ? 18.892 5.414 -1.416 1.00 84.75 208 GLU A CA 1
ATOM 1619 C C . GLU A 1 208 ? 19.757 4.152 -1.480 1.00 84.75 208 GLU A C 1
ATOM 1621 O O . GLU A 1 208 ? 19.518 3.174 -0.772 1.00 84.75 208 GLU A O 1
ATOM 1626 N N . GLY A 1 209 ? 20.770 4.153 -2.351 1.00 86.12 209 GLY A N 1
ATOM 1627 C CA . GLY A 1 209 ? 21.697 3.021 -2.477 1.00 86.12 209 GLY A CA 1
ATOM 1628 C C . GLY A 1 209 ? 21.064 1.731 -3.012 1.00 86.12 209 GLY A C 1
ATOM 1629 O O . GLY A 1 209 ? 21.668 0.665 -2.891 1.00 86.12 209 GLY A O 1
ATOM 1630 N N . VAL A 1 210 ? 19.862 1.805 -3.596 1.00 91.19 210 VAL A N 1
ATOM 1631 C CA . VAL A 1 210 ? 19.228 0.664 -4.266 1.00 91.19 210 VAL A CA 1
ATOM 1632 C C . VAL A 1 210 ? 20.141 0.198 -5.412 1.00 91.19 210 VAL A C 1
ATOM 1634 O O . VAL A 1 210 ? 20.631 1.048 -6.161 1.00 91.19 210 VAL A O 1
ATOM 1637 N N . PRO A 1 211 ? 20.381 -1.118 -5.580 1.00 91.50 211 PRO A N 1
ATOM 1638 C CA . PRO A 1 211 ? 21.206 -1.623 -6.671 1.00 91.50 211 PRO A CA 1
ATOM 1639 C C . PRO A 1 211 ? 20.778 -1.087 -8.041 1.00 91.50 211 PRO A C 1
ATOM 1641 O O . PRO A 1 211 ? 19.589 -0.961 -8.341 1.00 91.50 211 PRO A O 1
ATOM 1644 N N . PHE A 1 212 ? 21.770 -0.791 -8.876 1.00 88.75 212 PHE A N 1
ATOM 1645 C CA . PHE A 1 212 ? 21.593 -0.292 -10.235 1.00 88.75 212 PHE A CA 1
ATOM 1646 C C . PHE A 1 212 ? 21.888 -1.393 -11.254 1.00 88.75 212 PHE A C 1
ATOM 1648 O O . PHE A 1 212 ? 22.826 -2.173 -11.084 1.00 88.75 212 PHE A O 1
ATOM 1655 N N . ASP A 1 213 ? 21.115 -1.421 -12.335 1.00 84.12 213 ASP A N 1
ATOM 1656 C CA . ASP A 1 213 ? 21.362 -2.272 -13.493 1.00 84.12 213 ASP A CA 1
ATOM 1657 C C . ASP A 1 213 ? 21.182 -1.421 -14.760 1.00 84.12 213 ASP A C 1
ATOM 1659 O O . ASP A 1 213 ? 20.085 -0.896 -14.980 1.00 84.12 213 ASP A O 1
ATOM 1663 N N . PRO A 1 214 ? 22.224 -1.284 -15.605 1.00 80.44 214 PRO A N 1
ATOM 1664 C CA . PRO A 1 214 ? 22.176 -0.448 -16.803 1.00 80.44 214 PRO A CA 1
ATOM 1665 C C . PRO A 1 214 ? 21.008 -0.757 -17.746 1.00 80.44 214 PRO A C 1
ATOM 1667 O O . PRO A 1 214 ? 20.580 0.120 -18.492 1.00 80.44 214 PRO A O 1
ATOM 1670 N N . ARG A 1 215 ? 20.476 -1.987 -17.718 1.00 80.81 215 ARG A N 1
ATOM 1671 C CA . ARG A 1 215 ? 19.348 -2.411 -18.560 1.00 80.81 215 ARG A CA 1
ATOM 1672 C C . ARG A 1 215 ? 18.039 -1.703 -18.215 1.00 80.81 215 ARG A C 1
ATOM 1674 O O . ARG A 1 215 ? 17.146 -1.680 -19.056 1.00 80.81 215 ARG A O 1
ATOM 1681 N N . TYR A 1 216 ? 17.919 -1.143 -17.010 1.00 80.31 216 TYR A N 1
ATOM 1682 C CA . TYR A 1 216 ? 16.700 -0.475 -16.549 1.00 80.31 216 TYR A CA 1
ATOM 1683 C C . TYR A 1 216 ? 16.789 1.056 -16.558 1.00 80.31 216 TYR A C 1
ATOM 1685 O O . TYR A 1 216 ? 15.848 1.724 -16.126 1.00 80.31 216 TYR A O 1
ATOM 1693 N N . GLY A 1 217 ? 17.891 1.626 -17.061 1.00 82.44 217 GLY A N 1
ATOM 1694 C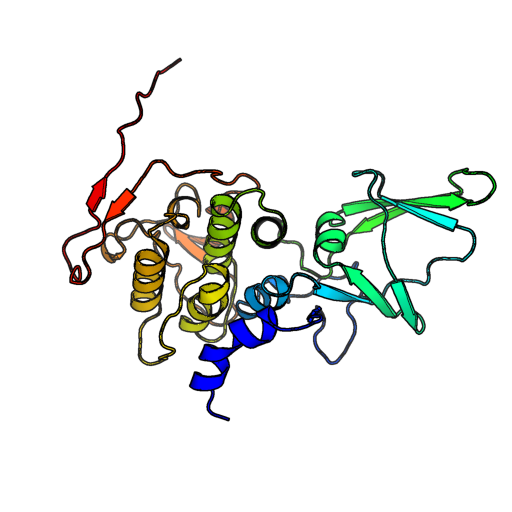 CA . GLY A 1 217 ? 18.073 3.076 -17.104 1.00 82.44 217 GLY A CA 1
ATOM 1695 C C . GLY A 1 217 ? 17.959 3.686 -15.707 1.00 82.44 217 GLY A C 1
ATOM 1696 O O . GLY A 1 217 ? 18.660 3.272 -14.790 1.00 82.44 217 GLY A O 1
ATOM 1697 N N . LEU A 1 218 ? 17.070 4.664 -15.527 1.00 85.44 218 LEU A N 1
ATOM 1698 C CA . LEU A 1 218 ? 16.878 5.336 -14.233 1.00 85.44 218 LEU A CA 1
ATOM 1699 C C . LEU A 1 218 ? 15.974 4.578 -13.253 1.00 85.44 218 LEU A C 1
ATOM 1701 O O . LEU A 1 218 ? 15.787 5.030 -12.122 1.00 85.44 218 LEU A O 1
ATOM 1705 N N . VAL A 1 219 ? 15.374 3.464 -13.669 1.00 89.38 219 VAL A N 1
ATOM 1706 C CA . VAL A 1 219 ? 14.586 2.619 -12.770 1.00 89.38 219 VAL A CA 1
ATOM 1707 C C . VAL A 1 219 ? 15.554 1.758 -11.949 1.00 89.38 219 VAL A C 1
ATOM 1709 O O . VAL A 1 219 ? 16.419 1.104 -12.535 1.00 89.38 219 VAL A O 1
ATOM 1712 N N . PRO A 1 220 ? 15.437 1.721 -10.606 1.00 90.94 220 PRO A N 1
ATOM 1713 C CA . PRO A 1 220 ? 16.287 0.861 -9.788 1.00 90.94 220 PRO A CA 1
ATOM 1714 C C . PRO A 1 220 ? 16.193 -0.611 -10.199 1.00 90.94 220 PRO A C 1
ATOM 1716 O O . PRO A 1 220 ? 15.156 -1.065 -10.692 1.00 90.94 220 PRO A O 1
ATOM 1719 N N . ALA A 1 221 ? 17.257 -1.382 -9.967 1.00 91.06 221 ALA A N 1
ATOM 1720 C CA . ALA A 1 221 ? 17.239 -2.802 -10.281 1.00 91.06 221 ALA A CA 1
ATOM 1721 C C . ALA A 1 221 ? 16.132 -3.512 -9.498 1.00 91.06 221 ALA A C 1
ATOM 1723 O O . ALA A 1 221 ? 15.938 -3.294 -8.301 1.00 91.06 221 ALA A O 1
ATOM 1724 N N . LEU A 1 222 ? 15.401 -4.392 -10.176 1.00 92.38 222 LEU A N 1
ATOM 1725 C CA . LEU A 1 222 ? 14.409 -5.228 -9.516 1.00 92.38 222 LEU A CA 1
ATOM 1726 C C . LEU A 1 222 ? 15.111 -6.319 -8.691 1.00 92.38 222 LEU A C 1
ATOM 1728 O O . LEU A 1 222 ? 16.042 -6.955 -9.194 1.00 92.38 222 LEU A O 1
ATOM 1732 N N . PRO A 1 223 ? 14.656 -6.607 -7.459 1.00 93.88 223 PRO A N 1
ATOM 1733 C CA . PRO A 1 223 ? 15.176 -7.737 -6.703 1.00 93.88 223 PRO A CA 1
ATOM 1734 C C . PRO A 1 223 ? 14.855 -9.059 -7.425 1.00 93.88 223 PRO A C 1
ATOM 1736 O O . PRO A 1 223 ? 13.823 -9.158 -8.118 1.00 93.88 223 PRO A O 1
ATOM 1739 N N . PRO A 1 224 ? 15.691 -10.101 -7.249 1.00 94.06 224 PRO A N 1
ATOM 1740 C CA . PRO A 1 224 ? 15.338 -11.462 -7.629 1.00 94.06 224 PRO A CA 1
ATOM 1741 C C . PRO A 1 224 ? 13.936 -11.826 -7.131 1.00 94.06 224 PRO A C 1
ATOM 1743 O O . PRO A 1 224 ? 13.563 -11.530 -5.995 1.00 94.06 224 PRO A O 1
ATOM 1746 N N . PHE A 1 225 ? 13.137 -12.443 -7.999 1.00 95.12 225 PHE A N 1
ATOM 1747 C CA . PHE A 1 225 ? 11.768 -12.807 -7.662 1.00 95.12 225 PHE A CA 1
ATOM 1748 C C . PHE A 1 225 ? 11.697 -14.225 -7.102 1.00 95.12 225 PHE A C 1
ATOM 1750 O O . PHE A 1 225 ? 12.122 -15.174 -7.758 1.00 95.12 225 PHE A O 1
ATOM 1757 N N . ASN A 1 226 ? 11.081 -14.370 -5.930 1.00 94.56 226 ASN A N 1
ATOM 1758 C CA . ASN A 1 226 ? 10.706 -15.660 -5.370 1.00 94.56 226 ASN A CA 1
ATOM 1759 C C . ASN A 1 226 ? 9.232 -15.598 -4.903 1.00 94.56 226 ASN A C 1
ATOM 1761 O O . ASN A 1 226 ? 8.909 -14.743 -4.072 1.00 94.56 226 ASN A O 1
ATOM 1765 N N . PRO A 1 227 ? 8.325 -16.438 -5.448 1.00 96.25 227 PRO A N 1
ATOM 1766 C CA . PRO A 1 227 ? 6.894 -16.363 -5.162 1.00 96.25 227 PRO A CA 1
ATOM 1767 C C . PRO A 1 227 ? 6.556 -16.342 -3.668 1.00 96.25 227 PRO A C 1
ATOM 1769 O O . PRO A 1 227 ? 6.901 -17.259 -2.935 1.00 96.25 227 PRO A O 1
ATOM 1772 N N . ASN A 1 228 ? 5.803 -15.333 -3.230 1.00 93.75 228 ASN A N 1
ATOM 1773 C CA . ASN A 1 228 ? 5.328 -15.169 -1.848 1.00 93.75 228 ASN A CA 1
ATOM 1774 C C . ASN A 1 228 ? 6.439 -15.062 -0.776 1.00 93.75 228 ASN A C 1
ATOM 1776 O O . ASN A 1 228 ? 6.149 -15.179 0.413 1.00 93.75 228 ASN A O 1
ATOM 1780 N N . HIS A 1 229 ? 7.690 -14.810 -1.171 1.00 93.81 229 HIS A N 1
ATOM 1781 C CA . HIS A 1 229 ? 8.801 -14.558 -0.252 1.00 93.81 229 HIS A CA 1
ATOM 1782 C C . HIS A 1 229 ? 9.100 -13.063 -0.131 1.00 93.81 229 HIS A C 1
ATOM 1784 O O . HIS A 1 229 ? 8.909 -12.300 -1.079 1.00 93.81 229 HIS A O 1
ATOM 1790 N N . THR A 1 230 ? 9.605 -12.651 1.035 1.00 93.69 230 THR A N 1
ATOM 1791 C CA . THR A 1 230 ? 10.079 -11.283 1.269 1.00 93.69 230 THR A CA 1
ATOM 1792 C C . THR A 1 230 ? 11.158 -10.911 0.244 1.00 93.69 230 THR A C 1
ATOM 1794 O O . THR A 1 230 ? 12.156 -11.631 0.151 1.00 93.69 230 THR A O 1
ATOM 1797 N N . PRO A 1 231 ? 11.003 -9.804 -0.507 1.00 95.31 231 PRO A N 1
ATOM 1798 C CA . PRO A 1 231 ? 11.991 -9.384 -1.492 1.00 95.31 231 PRO A CA 1
ATOM 1799 C C . PRO A 1 231 ? 13.340 -9.063 -0.841 1.00 95.31 231 PRO A C 1
ATOM 1801 O O . PRO A 1 231 ? 13.408 -8.357 0.170 1.00 95.31 231 PRO A O 1
ATOM 1804 N N . ALA A 1 232 ? 14.422 -9.555 -1.440 1.00 96.25 232 ALA A N 1
ATOM 1805 C CA . ALA A 1 232 ? 15.786 -9.325 -0.978 1.00 96.25 232 ALA A CA 1
ATOM 1806 C C . ALA A 1 232 ? 16.746 -9.172 -2.163 1.00 96.25 232 ALA A C 1
ATOM 1808 O O . ALA A 1 232 ? 16.563 -9.808 -3.200 1.00 96.25 232 ALA A O 1
ATOM 1809 N N . TYR A 1 233 ? 17.772 -8.341 -1.997 1.00 95.25 233 TYR A N 1
ATOM 1810 C CA . TYR A 1 233 ? 18.910 -8.265 -2.907 1.00 95.25 233 TYR A CA 1
ATOM 1811 C C . TYR A 1 233 ? 20.031 -9.187 -2.444 1.00 95.25 233 TYR A C 1
ATOM 1813 O O . TYR A 1 233 ? 20.189 -9.436 -1.250 1.00 95.25 233 TYR A O 1
ATOM 1821 N N . ILE A 1 234 ? 20.845 -9.638 -3.393 1.00 92.00 234 ILE A N 1
ATOM 1822 C CA . ILE A 1 234 ? 22.108 -10.313 -3.099 1.00 92.00 234 ILE A CA 1
ATOM 1823 C C . ILE A 1 234 ? 23.219 -9.264 -3.173 1.00 92.00 234 ILE A C 1
ATOM 1825 O O . ILE A 1 234 ? 23.457 -8.693 -4.237 1.00 92.00 234 ILE A O 1
ATOM 1829 N N . VAL A 1 235 ? 23.861 -8.976 -2.040 1.00 88.56 235 VAL A N 1
ATOM 1830 C CA . VAL A 1 235 ? 24.959 -8.005 -1.919 1.00 88.56 235 VAL A CA 1
ATOM 1831 C C . VAL A 1 235 ? 26.192 -8.743 -1.409 1.00 88.56 235 VAL A C 1
ATOM 1833 O O . VAL A 1 235 ? 26.256 -9.133 -0.243 1.00 88.56 235 VAL A O 1
ATOM 1836 N N . GLY A 1 236 ? 27.160 -8.972 -2.300 1.00 87.81 236 GLY A N 1
ATOM 1837 C CA . GLY A 1 236 ? 28.237 -9.931 -2.039 1.00 87.81 236 GLY A CA 1
ATOM 1838 C C . GLY A 1 236 ? 27.653 -11.330 -1.830 1.00 87.81 236 GLY A C 1
ATOM 1839 O O . GLY A 1 236 ? 26.875 -11.796 -2.659 1.00 87.81 236 GLY A O 1
ATOM 1840 N N . ASP A 1 237 ? 27.967 -11.949 -0.692 1.00 89.44 237 ASP A N 1
ATOM 1841 C CA . ASP A 1 237 ? 27.456 -13.275 -0.311 1.00 89.44 237 ASP A CA 1
ATOM 1842 C C . ASP A 1 237 ? 26.200 -13.218 0.585 1.00 89.44 237 ASP A C 1
ATOM 1844 O O . ASP A 1 237 ? 25.699 -14.251 1.032 1.00 89.44 237 ASP A O 1
ATOM 1848 N N . ALA A 1 238 ? 25.680 -12.019 0.884 1.00 92.75 238 ALA A N 1
ATOM 1849 C CA . ALA A 1 238 ? 24.566 -11.827 1.811 1.00 92.75 238 ALA A CA 1
ATOM 1850 C C . ALA A 1 238 ? 23.241 -11.527 1.093 1.00 92.75 238 ALA A C 1
ATOM 1852 O O . ALA A 1 238 ? 23.183 -10.734 0.154 1.00 92.75 238 ALA A O 1
ATOM 1853 N N . SER A 1 239 ? 22.152 -12.113 1.599 1.00 94.31 239 SER A N 1
ATOM 1854 C CA . SER A 1 239 ? 20.781 -11.756 1.219 1.00 94.31 239 SER A CA 1
ATOM 1855 C C . SER A 1 239 ? 20.272 -10.636 2.126 1.00 94.31 239 SER A C 1
ATOM 1857 O O . SER A 1 239 ? 20.017 -10.863 3.309 1.00 94.31 239 SER A O 1
ATOM 1859 N N . VAL A 1 240 ? 20.097 -9.437 1.574 1.00 95.31 240 VAL A N 1
ATOM 1860 C CA . VAL A 1 240 ? 19.666 -8.239 2.307 1.00 95.31 240 VAL A CA 1
ATOM 1861 C C . VAL A 1 240 ? 18.221 -7.900 1.932 1.00 95.31 240 VAL A C 1
ATOM 1863 O O . VAL A 1 240 ? 17.949 -7.690 0.747 1.00 95.31 240 VAL A O 1
ATOM 1866 N N . PRO A 1 241 ? 17.277 -7.826 2.890 1.00 95.00 241 PRO A N 1
ATOM 1867 C CA . PRO A 1 241 ? 15.900 -7.440 2.602 1.00 95.00 241 PRO A CA 1
ATOM 1868 C C . PRO A 1 241 ? 15.825 -6.097 1.875 1.00 95.00 241 PRO A C 1
ATOM 1870 O O . PRO A 1 241 ? 16.472 -5.128 2.267 1.00 95.00 241 PRO A O 1
ATOM 1873 N N . VAL A 1 242 ? 14.983 -6.019 0.846 1.00 94.56 242 VAL A N 1
ATOM 1874 C CA . VAL A 1 242 ? 14.813 -4.804 0.033 1.00 94.56 242 VAL A CA 1
ATOM 1875 C C . VAL A 1 242 ? 14.446 -3.599 0.892 1.00 94.56 242 VAL A C 1
ATOM 1877 O O . VAL A 1 242 ? 14.907 -2.496 0.621 1.00 94.56 242 VAL A O 1
ATOM 1880 N N . GLY A 1 243 ? 13.682 -3.811 1.966 1.00 92.50 243 GLY A N 1
ATOM 1881 C CA . GLY A 1 243 ? 13.298 -2.760 2.902 1.00 92.50 243 GLY A CA 1
ATOM 1882 C C . GLY A 1 243 ? 14.465 -2.018 3.567 1.00 92.50 243 GLY A C 1
ATOM 1883 O O . GLY A 1 243 ? 14.235 -0.953 4.128 1.00 92.50 243 GLY A O 1
ATOM 1884 N N . GLU A 1 244 ? 15.698 -2.527 3.531 1.00 92.31 244 GLU A N 1
ATOM 1885 C CA . GLU A 1 244 ? 16.873 -1.775 4.005 1.00 92.31 244 GLU A CA 1
ATOM 1886 C C . GLU A 1 244 ? 17.306 -0.661 3.039 1.00 92.31 244 GLU A C 1
ATOM 1888 O O . GLU A 1 244 ? 17.956 0.288 3.462 1.00 92.31 244 GLU A O 1
ATOM 1893 N N . PHE A 1 245 ? 16.900 -0.735 1.769 1.00 92.75 245 PHE A N 1
ATOM 1894 C CA . PHE A 1 245 ? 17.224 0.257 0.737 1.00 92.75 245 PHE A CA 1
ATOM 1895 C C . PHE A 1 245 ? 16.090 1.259 0.492 1.00 92.75 245 PHE A C 1
ATOM 1897 O O . PHE A 1 245 ? 16.289 2.264 -0.180 1.00 92.75 245 PHE A O 1
ATOM 1904 N N . ILE A 1 246 ? 14.885 0.985 0.999 1.00 91.94 246 ILE A N 1
ATOM 1905 C CA . ILE A 1 246 ? 13.696 1.809 0.754 1.00 91.94 246 ILE A CA 1
ATOM 1906 C C . ILE A 1 246 ? 13.626 2.958 1.760 1.00 91.94 246 ILE A C 1
ATOM 1908 O O . ILE A 1 246 ? 13.665 2.736 2.975 1.00 91.94 246 ILE A O 1
ATOM 1912 N N . THR A 1 247 ? 13.466 4.184 1.256 1.00 82.00 247 THR A N 1
ATOM 1913 C CA . THR A 1 247 ? 13.377 5.394 2.084 1.00 82.00 247 THR A CA 1
ATOM 1914 C C . THR A 1 247 ? 12.177 5.322 3.032 1.00 82.00 247 THR A C 1
ATOM 1916 O O . THR A 1 247 ? 11.081 4.879 2.669 1.00 82.00 247 THR A O 1
ATOM 1919 N N . LYS A 1 248 ? 12.379 5.775 4.273 1.00 78.81 248 LYS A N 1
ATOM 1920 C CA . LYS A 1 248 ? 11.373 5.764 5.344 1.00 78.81 248 LYS A CA 1
ATOM 1921 C C . LYS A 1 248 ? 10.778 7.156 5.515 1.00 78.81 248 LYS A C 1
ATOM 1923 O O . LYS A 1 248 ? 11.537 8.111 5.618 1.00 78.81 248 LYS A O 1
ATOM 1928 N N . GLU A 1 249 ? 9.448 7.243 5.600 1.00 75.62 249 GLU A N 1
ATOM 1929 C CA . GLU A 1 249 ? 8.663 8.394 6.102 1.00 75.62 249 GLU A CA 1
ATOM 1930 C C . GLU A 1 249 ? 8.762 9.723 5.324 1.00 75.62 249 GLU A C 1
ATOM 1932 O O . GLU A 1 249 ? 7.821 10.514 5.350 1.00 75.62 249 GLU A O 1
ATOM 1937 N N . GLN A 1 250 ? 9.845 9.964 4.592 1.00 86.12 250 GLN A N 1
ATOM 1938 C CA . GLN A 1 250 ? 10.050 11.131 3.745 1.00 86.12 250 GLN A CA 1
ATOM 1939 C C . GLN A 1 250 ? 9.674 10.800 2.307 1.00 86.12 250 GLN A C 1
ATOM 1941 O O . GLN A 1 250 ? 9.971 9.706 1.826 1.00 86.12 250 GLN A O 1
ATOM 1946 N N . TYR A 1 251 ? 9.030 11.747 1.634 1.00 91.12 251 TYR A N 1
ATOM 1947 C CA . TYR A 1 251 ? 8.627 11.645 0.237 1.00 91.12 251 TYR A CA 1
ATOM 1948 C C . TYR A 1 251 ? 8.942 12.951 -0.472 1.00 91.12 251 TYR A C 1
ATOM 1950 O O . TYR A 1 251 ? 8.755 14.029 0.100 1.00 91.12 251 TYR A O 1
ATOM 1958 N N . ILE A 1 252 ? 9.349 12.854 -1.730 1.00 90.81 252 ILE A N 1
ATOM 1959 C CA . ILE A 1 252 ? 9.451 14.010 -2.610 1.00 90.81 252 ILE A CA 1
ATOM 1960 C C . ILE A 1 252 ? 8.038 14.553 -2.863 1.00 90.81 252 ILE A C 1
ATOM 1962 O O . ILE A 1 252 ? 7.125 13.829 -3.271 1.00 90.81 252 ILE A O 1
ATOM 1966 N N . SER A 1 253 ? 7.847 15.841 -2.584 1.00 89.50 253 SER A N 1
ATOM 1967 C CA . SER A 1 253 ? 6.559 16.517 -2.743 1.00 89.50 253 SER A CA 1
ATOM 1968 C C . SER A 1 253 ? 6.341 17.090 -4.141 1.00 89.50 253 SER A C 1
ATOM 1970 O O . SER A 1 253 ? 5.179 17.268 -4.517 1.00 89.50 253 SER A O 1
ATOM 1972 N N . ASP A 1 254 ? 7.414 17.335 -4.898 1.00 88.69 254 ASP A N 1
ATOM 1973 C CA . ASP A 1 254 ? 7.381 17.882 -6.255 1.00 88.69 254 ASP A CA 1
ATOM 1974 C C . ASP A 1 254 ? 8.634 17.500 -7.067 1.00 88.69 254 ASP A C 1
ATOM 1976 O O . ASP A 1 254 ? 9.695 17.247 -6.494 1.00 88.69 254 ASP A O 1
ATOM 1980 N N . TYR A 1 255 ? 8.519 17.467 -8.397 1.00 84.62 255 TYR A N 1
ATOM 1981 C CA . TYR A 1 255 ? 9.610 17.127 -9.315 1.00 84.62 255 TYR A CA 1
ATOM 1982 C C . TYR A 1 255 ? 9.817 18.227 -10.362 1.00 84.62 255 TYR A C 1
ATOM 1984 O O . TYR A 1 255 ? 9.011 18.383 -11.276 1.00 84.62 255 TYR A O 1
ATOM 1992 N N . ASP A 1 256 ? 10.974 18.891 -10.322 1.00 83.06 256 ASP A N 1
ATOM 1993 C CA . ASP A 1 256 ? 11.414 19.838 -11.365 1.00 83.06 256 ASP A CA 1
ATOM 1994 C C . ASP A 1 256 ? 12.087 19.151 -12.573 1.00 83.06 256 ASP A C 1
ATOM 1996 O O . ASP A 1 256 ? 12.626 19.799 -13.477 1.00 83.06 256 ASP A O 1
ATOM 2000 N N . ILE A 1 257 ? 12.090 17.816 -12.587 1.00 79.25 257 ILE A N 1
ATOM 2001 C CA . ILE A 1 257 ? 12.732 16.987 -13.607 1.00 79.25 257 ILE A CA 1
ATOM 2002 C C . ILE A 1 257 ? 11.682 16.515 -14.609 1.00 79.25 257 ILE A C 1
ATOM 2004 O O . ILE A 1 257 ? 10.635 15.991 -14.231 1.00 79.25 257 ILE A O 1
ATOM 2008 N N . LYS A 1 258 ? 11.994 16.630 -15.902 1.00 76.25 258 LYS A N 1
ATOM 2009 C CA . LYS A 1 258 ? 11.215 16.017 -16.981 1.00 76.25 258 LYS A CA 1
ATOM 2010 C C . LYS A 1 258 ? 11.988 14.844 -17.565 1.00 76.25 258 LYS A C 1
ATOM 2012 O O . LYS A 1 258 ? 13.091 15.020 -18.083 1.00 76.25 258 LYS A O 1
ATOM 2017 N N . ILE A 1 259 ? 11.387 13.660 -17.499 1.00 78.19 259 ILE A N 1
ATOM 2018 C CA . ILE A 1 259 ? 11.909 12.459 -18.150 1.00 78.19 259 ILE A CA 1
ATOM 2019 C C . ILE A 1 259 ? 11.262 12.344 -19.527 1.00 78.19 259 ILE A C 1
ATOM 2021 O O . ILE A 1 259 ? 10.039 12.266 -19.649 1.00 78.19 259 ILE A O 1
ATOM 2025 N N . LEU A 1 260 ? 12.088 12.366 -20.568 1.00 67.62 260 LEU A N 1
ATOM 2026 C CA . LEU A 1 260 ? 11.679 12.113 -21.939 1.00 67.62 260 LEU A CA 1
ATOM 2027 C C . LEU A 1 260 ? 12.170 10.718 -22.315 1.00 67.62 260 LEU A C 1
ATOM 2029 O O . LEU A 1 260 ? 13.335 10.536 -22.661 1.00 67.62 260 LEU A O 1
ATOM 2033 N N . THR A 1 261 ? 11.275 9.734 -22.258 1.00 61.53 261 THR A N 1
ATOM 2034 C CA . THR A 1 261 ? 11.571 8.391 -22.764 1.00 61.53 261 THR A CA 1
ATOM 2035 C C . THR A 1 261 ? 10.935 8.234 -24.150 1.00 61.53 261 THR A C 1
ATOM 2037 O O . THR A 1 261 ? 9.704 8.240 -24.256 1.00 61.53 261 THR A O 1
ATOM 2040 N N . PRO A 1 262 ? 11.725 8.129 -25.237 1.00 57.88 262 PRO A N 1
ATOM 2041 C CA . PRO A 1 262 ? 11.186 7.940 -26.580 1.00 57.88 262 PRO A CA 1
ATOM 2042 C C . PRO A 1 262 ? 10.307 6.685 -26.670 1.00 57.88 262 PRO A C 1
ATOM 2044 O O . PRO A 1 262 ? 10.635 5.640 -26.111 1.00 57.88 262 PRO A O 1
ATOM 2047 N N . ALA A 1 263 ? 9.210 6.750 -27.431 1.00 52.47 263 ALA A N 1
ATOM 2048 C CA . ALA A 1 263 ? 8.311 5.604 -27.627 1.00 52.47 263 ALA A CA 1
ATOM 2049 C C . ALA A 1 263 ? 9.015 4.379 -28.252 1.00 52.47 263 ALA A C 1
ATOM 2051 O O . ALA A 1 263 ? 8.581 3.247 -28.054 1.00 52.47 263 ALA A O 1
ATOM 2052 N N . THR A 1 264 ? 10.114 4.614 -28.976 1.00 51.97 264 THR A N 1
ATOM 2053 C CA . THR A 1 264 ? 10.955 3.614 -29.648 1.00 51.97 264 THR A CA 1
ATOM 2054 C C . THR A 1 264 ? 12.243 3.289 -28.894 1.00 51.97 264 THR A C 1
ATOM 2056 O O . THR A 1 264 ? 13.077 2.565 -29.432 1.00 51.97 264 THR A O 1
ATOM 2059 N N . ALA A 1 265 ? 12.452 3.831 -27.688 1.00 53.56 265 ALA A N 1
ATOM 2060 C CA . ALA A 1 265 ? 13.643 3.550 -26.897 1.00 53.56 265 ALA A CA 1
ATOM 2061 C C . ALA A 1 265 ? 13.589 2.108 -26.385 1.00 53.56 265 ALA A C 1
ATOM 2063 O O . ALA A 1 265 ? 13.079 1.823 -25.305 1.00 53.56 265 ALA A O 1
ATOM 2064 N N . SER A 1 266 ? 14.075 1.179 -27.205 1.00 50.91 266 SER A N 1
ATOM 2065 C CA . SER A 1 266 ? 14.458 -0.148 -26.746 1.00 50.91 266 SER A CA 1
ATOM 2066 C C . SER A 1 266 ? 15.877 -0.132 -26.174 1.00 50.91 266 SER A C 1
ATOM 2068 O O . SER A 1 266 ? 16.157 -0.934 -25.288 1.00 50.91 266 SER A O 1
ATOM 2070 N N . HIS A 1 267 ? 16.759 0.773 -26.639 1.00 44.03 267 HIS A N 1
ATOM 2071 C CA . HIS A 1 267 ? 18.204 0.739 -26.341 1.00 44.03 267 HIS A CA 1
ATOM 2072 C C . HIS A 1 267 ? 18.907 2.091 -26.113 1.00 44.03 267 HIS A C 1
ATOM 2074 O O . HIS A 1 267 ? 20.008 2.090 -25.568 1.00 44.03 267 HIS A O 1
ATOM 2080 N N . ASP A 1 268 ? 18.301 3.226 -26.467 1.00 42.78 268 ASP A N 1
ATOM 2081 C CA . ASP A 1 268 ? 18.888 4.546 -26.209 1.00 42.78 268 ASP A CA 1
ATOM 2082 C C . ASP A 1 268 ? 18.256 5.101 -24.930 1.00 42.78 268 ASP A C 1
ATOM 2084 O O . ASP A 1 268 ? 17.047 5.320 -24.891 1.00 42.78 268 ASP A O 1
ATOM 2088 N N . GLY A 1 269 ? 19.051 5.215 -23.863 1.00 53.50 269 GLY A N 1
ATOM 2089 C CA . GLY A 1 269 ? 18.586 5.498 -22.500 1.00 53.50 269 GLY A CA 1
ATOM 2090 C C . GLY A 1 269 ? 17.720 6.756 -22.332 1.00 53.50 269 GLY A C 1
ATOM 2091 O O . GLY A 1 269 ? 17.558 7.571 -23.238 1.00 53.50 269 GLY A O 1
ATOM 2092 N N . ASP A 1 270 ? 17.156 6.915 -21.133 1.00 58.25 270 ASP A N 1
ATOM 2093 C CA . ASP A 1 270 ? 16.260 8.028 -20.804 1.00 58.25 270 ASP A CA 1
ATOM 2094 C C . ASP A 1 270 ? 16.932 9.397 -21.023 1.00 58.25 270 ASP A C 1
ATOM 2096 O O . ASP A 1 270 ? 18.004 9.676 -20.478 1.00 58.25 270 ASP A O 1
ATOM 2100 N N . ILE A 1 271 ? 16.282 10.292 -21.779 1.00 57.38 271 ILE A N 1
ATOM 2101 C CA . ILE A 1 271 ? 16.720 11.687 -21.887 1.00 57.38 271 ILE A CA 1
ATOM 2102 C C . ILE A 1 271 ? 16.162 12.443 -20.682 1.00 57.38 271 ILE A C 1
ATOM 2104 O O . ILE A 1 271 ? 14.951 12.624 -20.536 1.00 57.38 271 ILE A O 1
ATOM 2108 N N . VAL A 1 272 ? 17.058 12.919 -19.820 1.00 61.41 272 VAL A N 1
ATOM 2109 C CA . VAL A 1 272 ? 16.700 13.727 -18.651 1.00 61.41 272 VAL A CA 1
ATOM 2110 C C . VAL A 1 272 ? 16.826 15.203 -18.998 1.00 61.41 272 VAL A C 1
ATOM 2112 O O . VAL A 1 272 ? 17.926 15.721 -19.184 1.00 61.41 272 VAL A O 1
ATOM 2115 N N . CYS A 1 273 ? 15.700 15.911 -19.036 1.00 55.00 273 CYS A N 1
ATOM 2116 C CA . CYS A 1 273 ? 15.694 17.368 -19.020 1.00 55.00 273 CYS A CA 1
ATOM 2117 C C . CYS A 1 273 ? 15.436 17.831 -17.584 1.00 55.00 273 CYS A C 1
ATOM 2119 O O . CYS A 1 273 ? 14.290 17.951 -17.151 1.00 55.00 273 CYS A O 1
ATOM 2121 N N . ALA A 1 274 ? 16.511 18.090 -16.844 1.00 53.81 274 ALA A N 1
ATOM 2122 C CA . ALA A 1 274 ? 16.450 18.710 -15.527 1.00 53.81 274 ALA A CA 1
ATOM 2123 C C . ALA A 1 274 ? 17.022 20.128 -15.602 1.00 53.81 274 ALA A C 1
ATOM 2125 O O . ALA A 1 274 ? 18.044 20.361 -16.253 1.00 53.81 274 ALA A O 1
ATOM 2126 N N . LYS A 1 275 ? 16.397 21.082 -14.908 1.00 47.72 275 LYS A N 1
ATOM 2127 C CA . LYS A 1 275 ? 17.088 22.325 -14.560 1.00 47.72 275 LYS A CA 1
ATOM 2128 C C . LYS A 1 275 ? 18.173 21.920 -13.560 1.00 47.72 275 LYS A C 1
ATOM 2130 O O . LYS A 1 275 ? 17.841 21.501 -12.457 1.00 47.72 275 LYS A O 1
ATOM 2135 N N . ILE A 1 276 ? 19.440 21.928 -13.979 1.00 46.28 276 ILE A N 1
ATOM 2136 C CA . ILE A 1 276 ? 20.566 21.592 -13.097 1.00 46.28 276 ILE A CA 1
ATOM 2137 C C . ILE A 1 276 ? 20.448 22.496 -11.867 1.00 46.28 276 ILE A C 1
ATOM 2139 O O . ILE A 1 276 ? 20.457 23.720 -11.996 1.00 46.28 276 ILE A O 1
ATOM 2143 N N . LEU A 1 277 ? 20.237 21.887 -10.699 1.00 47.94 277 LEU A N 1
ATOM 2144 C CA . LEU A 1 277 ? 20.119 22.604 -9.436 1.00 47.94 277 LEU A CA 1
ATOM 2145 C C . LEU A 1 277 ? 21.432 23.355 -9.182 1.00 47.94 277 LEU A C 1
ATOM 2147 O O . LEU A 1 277 ? 22.508 22.763 -9.265 1.00 47.94 277 LEU A O 1
ATOM 2151 N N . GLU A 1 278 ? 21.357 24.645 -8.850 1.00 39.31 278 GLU A N 1
ATOM 2152 C CA . GLU A 1 278 ? 22.495 25.346 -8.254 1.00 39.31 278 GLU A CA 1
ATOM 2153 C C . GLU A 1 278 ? 22.718 24.773 -6.850 1.00 39.31 278 GLU A C 1
ATOM 2155 O O . GLU A 1 278 ? 22.053 25.158 -5.883 1.00 39.31 278 GLU A O 1
ATOM 2160 N N . ILE A 1 279 ? 23.632 23.806 -6.743 1.00 43.00 279 ILE A N 1
ATOM 2161 C CA . ILE A 1 279 ? 24.049 23.243 -5.460 1.00 43.00 279 ILE A CA 1
ATOM 2162 C C . ILE A 1 279 ? 24.879 24.307 -4.743 1.00 43.00 279 ILE A C 1
ATOM 2164 O O . ILE A 1 279 ? 26.078 24.453 -4.971 1.00 43.00 279 ILE A O 1
ATOM 2168 N N . HIS A 1 280 ? 24.227 25.060 -3.865 1.00 34.75 280 HIS A N 1
ATOM 2169 C CA . HIS A 1 280 ? 24.913 25.925 -2.921 1.00 34.75 280 HIS A CA 1
ATOM 2170 C C . HIS A 1 280 ? 25.402 25.063 -1.759 1.00 34.75 280 HIS A C 1
ATOM 2172 O O . HIS A 1 280 ? 24.618 24.654 -0.902 1.00 34.75 280 HIS A O 1
ATOM 2178 N N . LEU A 1 281 ? 26.701 24.768 -1.742 1.00 32.31 281 LEU A N 1
ATOM 2179 C CA . LEU A 1 281 ? 27.357 24.204 -0.568 1.00 32.31 281 LEU A CA 1
ATOM 2180 C C . LEU A 1 281 ? 27.317 25.261 0.547 1.00 32.31 281 LEU A C 1
ATOM 2182 O O . LEU A 1 281 ? 27.786 26.382 0.345 1.00 32.31 281 LEU A O 1
ATOM 2186 N N . ARG A 1 282 ? 26.711 24.920 1.688 1.00 39.28 282 ARG A N 1
ATOM 2187 C CA . ARG A 1 282 ? 26.882 25.668 2.940 1.00 39.28 282 ARG A CA 1
ATOM 2188 C C . ARG A 1 282 ? 28.097 25.151 3.688 1.00 39.28 282 ARG A C 1
ATOM 2190 O O . ARG A 1 282 ? 28.285 23.915 3.683 1.00 39.28 282 ARG A O 1
#